Protein AF-A0A0F9GCI8-F1 (afdb_monomer_lite)

Foldseek 3Di:
DCVVVVVQVPWLEWEDEEEDEQEQDWDFTSQDPVRHGQWTWARDPDLDAIEIEHATEYEYNYEYEYQHHYAYAYDDVPDPVGQGQAYEYEYQAAYEYAAAYHYDDDPPQRHAYEYEYECPPPDPDASYEYRYPDAAHEYAYHYDYAAEYEYQHAYEYEDYHYYPYYHYNDDYHYHYTDPSCLVVPHPPDPDNPDDDDDPDDDDDDDDDD

Radius of gyration: 16.78 Å; chains: 1; bounding box: 61×37×35 Å

pLDDT: mean 81.2, std 17.22, range [34.31, 97.44]

Sequence (209 aa):
STQFLDAAQGNDNAVYTGNLTLDATDVMFGLRDDGSYTFKYEANANNEAATLTTEGVVYFDGNLTTNKEINYQHGSYGDPVTNYTKSTIFVSGKITIKDEILAIGTYPSESVMAFVNEDTGTSTDDDIHIDVTSQNSVIQSFIYTSGWVTIDKQVKIHGSVMTKMLNLNEVPDLEAPDDSVKDNYPYLFPGKDLAFITTSNWREVPVTP

Secondary structure (DSSP, 8-state):
--HHHHHHTTTT-EEEES-EEESSS-EEEEE-TTS-EEEEEE--STTPPEEEEE-EEEEEES-EEE-S-EEEE-S-TT-TT----EEEEEESS-EEE-S-EEESSSTTTT-EEEEEE---S--SS-SEEE--SSTTEEEEEEEEESSEEEE-S-EEEEEEEE-SEEEESS--EEEPPPGGGGTSPPTT-TTSSS---------------

Organism: NCBI:txid412755

Structure (mmCIF, N/CA/C/O backbone):
data_AF-A0A0F9GCI8-F1
#
_entry.id   AF-A0A0F9GCI8-F1
#
loop_
_atom_site.group_PDB
_atom_site.id
_atom_site.type_symbol
_atom_site.label_atom_id
_atom_site.label_alt_id
_atom_site.label_comp_id
_atom_site.label_asym_id
_atom_site.label_entity_id
_atom_site.label_seq_id
_atom_site.pdbx_PDB_ins_code
_atom_site.Cartn_x
_atom_site.Cartn_y
_atom_site.Cartn_z
_atom_site.occupancy
_atom_site.B_iso_or_equiv
_atom_site.auth_seq_id
_atom_site.auth_comp_id
_atom_site.auth_asym_id
_atom_site.auth_atom_id
_atom_site.pdbx_PDB_model_num
ATOM 1 N N . SER A 1 1 ? -4.051 -20.766 3.150 1.00 48.12 1 SER A N 1
ATOM 2 C CA . SER A 1 1 ? -3.769 -20.259 1.799 1.00 48.12 1 SER A CA 1
ATOM 3 C C . SER A 1 1 ? -2.275 -19.983 1.741 1.00 48.12 1 SER A C 1
ATOM 5 O O . SER A 1 1 ? -1.807 -19.325 2.653 1.00 48.12 1 SER A O 1
ATOM 7 N N . THR A 1 2 ? -1.507 -20.577 0.818 1.00 46.59 2 THR A N 1
ATOM 8 C CA . THR A 1 2 ? -0.035 -20.375 0.689 1.00 46.59 2 THR A CA 1
ATOM 9 C C . THR A 1 2 ? 0.368 -19.886 -0.702 1.00 46.59 2 THR A C 1
ATOM 11 O O . THR A 1 2 ? 1.545 -19.709 -0.980 1.00 46.59 2 THR A O 1
ATOM 14 N N . GLN A 1 3 ? -0.600 -19.657 -1.593 1.00 52.62 3 GLN A N 1
ATOM 15 C CA . GLN A 1 3 ? -0.345 -19.452 -3.020 1.00 52.62 3 GLN A CA 1
ATOM 16 C C . GLN A 1 3 ? 0.517 -18.213 -3.305 1.00 52.62 3 GLN A C 1
ATOM 18 O O . GLN A 1 3 ? 1.322 -18.217 -4.234 1.00 52.62 3 GLN A O 1
ATOM 23 N N . PHE A 1 4 ? 0.390 -17.175 -2.485 1.00 54.75 4 PHE A N 1
ATOM 24 C CA . PHE A 1 4 ? 1.178 -15.954 -2.599 1.00 54.75 4 PHE A CA 1
ATOM 25 C C . PHE A 1 4 ? 2.504 -16.035 -1.836 1.00 54.75 4 PHE A C 1
ATOM 27 O O . PHE A 1 4 ? 3.487 -15.471 -2.302 1.00 54.75 4 PHE A O 1
ATOM 34 N N . LEU A 1 5 ? 2.572 -16.811 -0.744 1.00 53.25 5 LEU A N 1
ATOM 35 C CA . LEU A 1 5 ? 3.828 -17.163 -0.067 1.00 53.25 5 LEU A CA 1
ATOM 36 C C . LEU A 1 5 ? 4.739 -18.018 -0.972 1.00 53.25 5 LEU A C 1
ATOM 38 O O . LEU A 1 5 ? 5.960 -17.901 -0.915 1.00 53.25 5 LEU A O 1
ATOM 42 N N . ASP A 1 6 ? 4.151 -18.834 -1.847 1.00 48.66 6 ASP A N 1
ATOM 43 C CA . ASP A 1 6 ? 4.877 -19.639 -2.831 1.00 48.66 6 ASP A CA 1
ATOM 44 C C . ASP A 1 6 ? 5.274 -18.801 -4.070 1.00 48.66 6 ASP A C 1
ATOM 46 O O . ASP A 1 6 ? 6.393 -18.926 -4.567 1.00 48.66 6 ASP A O 1
ATOM 50 N N . ALA A 1 7 ? 4.416 -17.877 -4.536 1.00 50.50 7 ALA A N 1
ATOM 51 C CA . ALA A 1 7 ? 4.756 -16.904 -5.593 1.00 50.50 7 ALA A CA 1
ATOM 52 C C . ALA A 1 7 ? 5.801 -15.860 -5.141 1.00 50.50 7 ALA A C 1
ATOM 54 O O . ALA A 1 7 ? 6.535 -15.296 -5.957 1.00 50.50 7 ALA A O 1
ATOM 55 N N . ALA A 1 8 ? 5.882 -15.639 -3.831 1.00 47.62 8 ALA A N 1
ATOM 56 C CA . ALA A 1 8 ? 6.859 -14.806 -3.159 1.00 47.62 8 ALA A CA 1
ATOM 57 C C . ALA A 1 8 ? 8.287 -15.376 -3.218 1.00 47.62 8 ALA A C 1
ATOM 59 O O . ALA A 1 8 ? 9.259 -14.644 -3.352 1.00 47.62 8 ALA A O 1
ATOM 60 N N . GLN A 1 9 ? 8.478 -16.691 -3.187 1.00 49.97 9 GLN A N 1
ATOM 61 C CA . GLN A 1 9 ? 9.834 -17.257 -3.124 1.00 49.97 9 GLN A CA 1
ATOM 62 C C . GLN A 1 9 ? 10.684 -17.035 -4.395 1.00 49.97 9 GLN A C 1
ATOM 64 O O . GLN A 1 9 ? 11.880 -17.313 -4.376 1.00 49.97 9 GLN A O 1
ATOM 69 N N . GLY A 1 10 ? 10.098 -16.517 -5.483 1.00 52.19 10 GLY A N 1
ATOM 70 C CA . GLY A 1 10 ? 10.786 -16.240 -6.749 1.00 52.19 10 GLY A CA 1
ATOM 71 C C . GLY A 1 10 ? 11.098 -14.768 -7.070 1.00 52.19 10 GLY A C 1
ATOM 72 O O . GLY A 1 10 ? 11.710 -14.544 -8.110 1.00 52.19 10 GLY A O 1
ATOM 73 N N . ASN A 1 11 ? 10.688 -13.783 -6.251 1.00 56.72 11 ASN A N 1
ATOM 74 C CA . ASN A 1 11 ? 10.742 -12.342 -6.595 1.00 56.72 11 ASN A CA 1
ATOM 75 C C . ASN A 1 11 ? 11.465 -11.454 -5.549 1.00 56.72 11 ASN A C 1
ATOM 77 O O . ASN A 1 11 ? 11.053 -10.318 -5.323 1.00 56.72 11 ASN A O 1
ATOM 81 N N . ASP A 1 12 ? 12.545 -11.949 -4.932 1.00 62.00 12 ASP A N 1
ATOM 82 C CA . ASP A 1 12 ? 13.312 -11.243 -3.884 1.00 62.00 12 ASP A CA 1
ATOM 83 C C . ASP A 1 12 ? 12.451 -10.754 -2.707 1.00 62.00 12 ASP A C 1
ATOM 85 O O . ASP A 1 12 ? 12.411 -9.574 -2.356 1.00 62.00 12 ASP A O 1
ATOM 89 N N . ASN A 1 13 ? 11.720 -11.683 -2.103 1.00 72.81 13 ASN A N 1
ATOM 90 C CA . ASN A 1 13 ? 10.691 -11.340 -1.140 1.00 72.81 13 ASN A CA 1
ATOM 91 C C . ASN A 1 13 ? 11.183 -11.068 0.275 1.00 72.81 13 ASN A C 1
ATOM 93 O O . ASN A 1 13 ? 12.130 -11.677 0.774 1.00 72.81 13 ASN A O 1
ATOM 97 N N . ALA A 1 14 ? 10.405 -10.241 0.970 1.00 84.94 14 ALA A N 1
ATOM 98 C CA . ALA A 1 14 ? 10.513 -10.041 2.404 1.00 84.94 14 ALA A CA 1
ATOM 99 C C . ALA A 1 14 ? 9.227 -10.463 3.111 1.00 84.94 14 ALA A C 1
ATOM 101 O O . ALA A 1 14 ? 8.130 -10.101 2.688 1.00 84.94 14 ALA A O 1
ATOM 102 N N . VAL A 1 15 ? 9.372 -11.220 4.199 1.00 88.69 15 VAL A N 1
ATOM 103 C CA . VAL A 1 15 ? 8.258 -11.705 5.020 1.00 88.69 15 VAL A CA 1
ATOM 104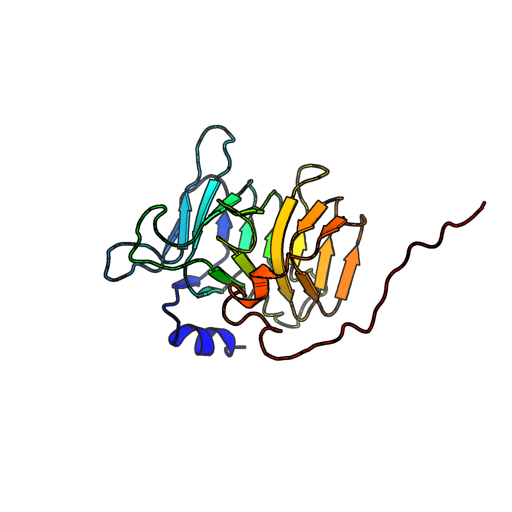 C C . VAL A 1 15 ? 8.329 -11.062 6.398 1.00 88.69 15 VAL A C 1
ATOM 106 O O . VAL A 1 15 ? 9.368 -11.122 7.058 1.00 88.69 15 VAL A O 1
ATOM 109 N N . TYR A 1 16 ? 7.217 -10.485 6.840 1.00 91.38 16 TYR A N 1
ATOM 110 C CA . TYR A 1 16 ? 7.013 -10.031 8.210 1.00 91.38 16 TYR A CA 1
ATOM 111 C C . TYR A 1 16 ? 5.948 -10.894 8.875 1.00 91.38 16 TYR A C 1
ATOM 113 O O . TYR A 1 16 ? 4.883 -11.114 8.304 1.00 91.38 16 TYR A O 1
ATOM 121 N N . THR A 1 17 ? 6.217 -11.373 10.087 1.00 91.12 17 THR A N 1
ATOM 122 C CA . THR A 1 17 ? 5.262 -12.182 10.853 1.00 91.12 17 THR A CA 1
ATOM 123 C C . THR A 1 17 ? 4.712 -11.379 12.019 1.00 91.12 17 THR A C 1
ATOM 125 O O . THR A 1 17 ? 5.473 -10.874 12.846 1.00 91.12 17 THR A O 1
ATOM 128 N N . GLY A 1 18 ? 3.387 -11.321 12.116 1.00 90.62 18 GLY A N 1
ATOM 129 C CA . GLY A 1 18 ? 2.664 -10.579 13.138 1.00 90.62 18 GLY A CA 1
ATOM 130 C C . GLY A 1 18 ? 1.983 -9.327 12.596 1.00 90.62 18 GLY A C 1
ATOM 131 O O . GLY A 1 18 ? 2.115 -8.958 11.431 1.00 90.62 18 GLY A O 1
ATOM 132 N N . ASN A 1 19 ? 1.233 -8.670 13.478 1.00 94.56 19 ASN A N 1
ATOM 133 C CA . ASN A 1 19 ? 0.533 -7.435 13.148 1.00 94.56 19 ASN A CA 1
ATOM 134 C C . ASN A 1 19 ? 1.507 -6.259 13.163 1.00 94.56 19 ASN A C 1
ATOM 136 O O . ASN A 1 19 ? 2.233 -6.082 14.145 1.00 94.56 19 ASN A O 1
ATOM 140 N N . LEU A 1 20 ? 1.465 -5.432 12.122 1.00 96.06 20 LEU A N 1
ATOM 141 C CA . LEU A 1 20 ? 2.273 -4.229 12.016 1.00 96.06 20 LEU A CA 1
ATOM 142 C C . LEU A 1 20 ? 1.403 -2.977 11.933 1.00 96.06 20 LEU A C 1
ATOM 144 O O . LEU A 1 20 ? 0.505 -2.875 11.098 1.00 96.06 20 LEU A O 1
ATOM 148 N N . THR A 1 21 ? 1.741 -1.992 12.760 1.00 96.75 21 THR A N 1
ATOM 149 C CA . THR A 1 21 ? 1.223 -0.630 12.649 1.00 96.75 21 THR A CA 1
ATOM 150 C C . THR A 1 21 ? 2.372 0.297 12.275 1.00 96.75 21 THR A C 1
ATOM 152 O O . THR A 1 21 ? 3.315 0.456 13.050 1.00 96.75 21 THR A O 1
ATOM 155 N N . LEU A 1 22 ? 2.289 0.901 11.093 1.00 95.62 22 LEU A N 1
ATOM 156 C CA . LEU A 1 22 ? 3.201 1.941 10.629 1.00 95.62 22 LEU A CA 1
ATOM 157 C C . LEU A 1 22 ? 2.771 3.275 11.244 1.00 95.62 22 LEU A C 1
ATOM 159 O O . LEU A 1 22 ? 1.718 3.817 10.902 1.00 95.62 22 LEU A O 1
ATOM 163 N N . ASP A 1 23 ? 3.560 3.742 12.210 1.00 92.75 23 ASP A N 1
ATOM 164 C CA . ASP A 1 23 ? 3.270 4.927 13.021 1.00 92.75 23 ASP A CA 1
ATOM 165 C C . ASP A 1 23 ? 4.585 5.647 13.391 1.00 92.75 23 ASP A C 1
ATOM 167 O O . ASP A 1 23 ? 5.305 6.106 12.506 1.00 92.75 23 ASP A O 1
ATOM 171 N N . ALA A 1 24 ? 4.964 5.706 14.669 1.00 90.38 24 ALA A N 1
ATOM 172 C CA . ALA A 1 24 ? 6.114 6.478 15.145 1.00 90.38 24 ALA A CA 1
ATOM 173 C C . ALA A 1 24 ? 7.450 5.709 15.226 1.00 90.38 24 ALA A C 1
ATOM 175 O O . ALA A 1 24 ? 8.422 6.241 15.757 1.00 90.38 24 ALA A O 1
ATOM 176 N N . THR A 1 25 ? 7.512 4.446 14.796 1.00 92.94 25 THR A N 1
ATOM 177 C CA . THR A 1 25 ? 8.719 3.605 14.921 1.00 92.94 25 THR A CA 1
ATOM 178 C C . THR A 1 25 ? 9.194 3.130 13.558 1.00 92.94 25 THR A C 1
ATOM 180 O O . THR A 1 25 ? 8.382 2.647 12.773 1.00 92.94 25 THR A O 1
ATOM 183 N N . ASP A 1 26 ? 10.500 3.238 13.310 1.00 95.00 26 ASP A N 1
ATOM 184 C CA . ASP A 1 26 ? 11.143 2.707 12.108 1.00 95.00 26 ASP A CA 1
ATOM 185 C C . ASP A 1 26 ? 11.002 1.185 12.038 1.00 95.00 26 ASP A C 1
ATOM 187 O O . ASP A 1 26 ? 11.147 0.478 13.041 1.00 95.00 26 ASP A O 1
ATOM 191 N N . VAL A 1 27 ? 10.751 0.667 10.838 1.00 95.62 27 VAL A N 1
ATOM 192 C CA . VAL A 1 27 ? 10.580 -0.771 10.606 1.00 95.62 27 VAL A CA 1
ATOM 193 C C . VAL A 1 27 ? 11.335 -1.162 9.350 1.00 95.62 27 VAL A C 1
ATOM 195 O O . VAL A 1 27 ? 11.086 -0.633 8.272 1.00 95.62 27 VAL A O 1
ATOM 198 N N . MET A 1 28 ? 12.249 -2.117 9.481 1.00 94.81 28 MET A N 1
ATOM 199 C CA . MET A 1 28 ? 13.093 -2.580 8.383 1.00 94.81 28 MET A CA 1
ATOM 200 C C . MET A 1 28 ? 13.174 -4.099 8.396 1.00 94.81 28 MET A C 1
ATOM 202 O O . MET A 1 28 ? 13.470 -4.691 9.436 1.00 94.81 28 MET A O 1
ATOM 206 N N . PHE A 1 29 ? 12.929 -4.739 7.256 1.00 92.81 29 PHE A N 1
ATOM 207 C CA . PHE A 1 29 ? 13.112 -6.182 7.102 1.00 92.81 29 PHE A CA 1
ATOM 208 C C . PHE A 1 29 ? 13.347 -6.575 5.638 1.00 92.81 29 PHE A C 1
ATOM 210 O O . PHE A 1 29 ? 13.196 -5.770 4.719 1.00 92.81 29 PHE A O 1
ATOM 217 N N . GLY A 1 30 ? 13.780 -7.823 5.430 1.00 87.94 30 GLY A N 1
ATOM 218 C CA . GLY A 1 30 ? 14.210 -8.306 4.116 1.00 87.94 30 GLY A CA 1
ATOM 219 C C . GLY A 1 30 ? 15.543 -7.702 3.681 1.00 87.94 30 GLY A C 1
ATOM 220 O O . GLY A 1 30 ? 15.595 -7.051 2.639 1.00 87.94 30 GLY A O 1
ATOM 221 N N . LEU A 1 31 ? 16.583 -7.877 4.509 1.00 87.19 31 LEU A N 1
ATOM 222 C CA . LEU A 1 31 ? 17.954 -7.449 4.213 1.00 87.19 31 LEU A CA 1
ATOM 223 C C . LEU A 1 31 ? 18.466 -8.158 2.951 1.00 87.19 31 LEU A C 1
ATOM 225 O O . LEU A 1 31 ? 18.425 -9.387 2.876 1.00 87.19 31 LEU A O 1
ATOM 229 N N . ARG A 1 32 ? 18.948 -7.372 1.992 1.00 81.38 32 ARG A N 1
ATOM 230 C CA . ARG A 1 32 ? 19.484 -7.814 0.701 1.00 81.38 32 ARG A CA 1
ATOM 231 C C . ARG A 1 32 ? 21.015 -7.886 0.747 1.00 81.38 32 ARG A C 1
ATOM 233 O O . ARG A 1 32 ? 21.652 -7.311 1.630 1.00 81.38 32 ARG A O 1
ATOM 240 N N . ASP A 1 33 ? 21.613 -8.567 -0.230 1.00 81.19 33 ASP A N 1
ATOM 241 C CA . ASP A 1 33 ? 23.072 -8.757 -0.319 1.00 81.19 33 ASP A CA 1
ATOM 242 C C . ASP A 1 33 ? 23.853 -7.440 -0.498 1.00 81.19 33 ASP A C 1
ATOM 244 O O . ASP A 1 33 ? 25.018 -7.345 -0.111 1.00 81.19 33 ASP A O 1
ATOM 248 N N . ASP A 1 34 ? 23.211 -6.412 -1.056 1.00 79.75 34 ASP A N 1
ATOM 249 C CA . ASP A 1 34 ? 23.759 -5.058 -1.208 1.00 79.75 34 ASP A CA 1
ATOM 250 C C . ASP A 1 34 ? 23.651 -4.201 0.073 1.00 79.75 34 ASP A C 1
ATOM 252 O O . ASP A 1 34 ? 24.096 -3.052 0.095 1.00 79.75 34 ASP A O 1
ATOM 256 N N . GLY A 1 35 ? 23.098 -4.759 1.157 1.00 82.12 35 GLY A N 1
ATOM 257 C CA . GLY A 1 35 ? 22.905 -4.083 2.439 1.00 82.12 35 GLY A CA 1
ATOM 258 C C . GLY A 1 35 ? 21.646 -3.215 2.524 1.00 82.12 35 GLY A C 1
ATOM 259 O O . GLY A 1 35 ? 21.417 -2.597 3.567 1.00 82.12 35 GLY A O 1
ATOM 260 N N . SER A 1 36 ? 20.830 -3.162 1.469 1.00 84.56 36 SER A N 1
ATOM 261 C CA . SER A 1 36 ? 19.527 -2.494 1.477 1.00 84.56 36 SER A CA 1
ATOM 262 C C . SER A 1 36 ? 18.423 -3.396 2.050 1.00 84.56 36 SER A C 1
ATOM 264 O O . SER A 1 36 ? 18.634 -4.578 2.331 1.00 84.56 36 SER A O 1
ATOM 266 N N . TYR A 1 37 ? 17.233 -2.831 2.265 1.00 88.56 37 TYR A N 1
ATOM 267 C CA . TYR A 1 37 ? 16.069 -3.555 2.776 1.00 88.56 37 TYR A CA 1
ATOM 268 C C . TYR A 1 37 ? 14.932 -3.511 1.764 1.00 88.56 37 TYR A C 1
ATOM 270 O O . TYR A 1 37 ? 14.578 -2.447 1.266 1.00 88.56 37 TYR A O 1
ATOM 278 N N . THR A 1 38 ? 14.306 -4.663 1.550 1.00 88.88 38 THR A N 1
ATOM 279 C CA . THR A 1 38 ? 13.130 -4.813 0.680 1.00 88.88 38 THR A CA 1
ATOM 280 C C . THR A 1 38 ? 11.916 -4.059 1.225 1.00 88.88 38 THR A C 1
ATOM 282 O O . THR A 1 38 ? 11.090 -3.579 0.457 1.00 88.88 38 THR A O 1
ATOM 285 N N . PHE A 1 39 ? 11.803 -3.946 2.552 1.00 93.56 39 PHE A N 1
ATOM 286 C CA . PHE A 1 39 ? 10.836 -3.081 3.215 1.00 93.56 39 PHE A CA 1
ATOM 287 C C . PHE A 1 39 ? 11.561 -2.211 4.234 1.00 93.56 39 PHE A C 1
ATOM 289 O O . PHE A 1 39 ? 12.171 -2.719 5.180 1.00 93.56 39 PHE A O 1
ATOM 296 N N . LYS A 1 40 ? 11.466 -0.898 4.054 1.00 94.88 40 LYS A N 1
ATOM 297 C CA . LYS A 1 40 ? 12.063 0.106 4.926 1.00 94.88 40 LYS A CA 1
ATOM 298 C C . LYS A 1 40 ? 11.069 1.241 5.144 1.00 94.88 40 LYS A C 1
ATOM 300 O O . LYS A 1 40 ? 10.845 2.059 4.258 1.00 94.88 40 LYS A O 1
ATOM 305 N N . TYR A 1 41 ? 10.496 1.282 6.335 1.00 96.44 41 TYR A N 1
ATOM 306 C CA . TYR A 1 41 ? 9.663 2.365 6.832 1.00 96.44 41 TYR A CA 1
ATOM 307 C C . TYR A 1 41 ? 10.479 3.241 7.783 1.00 96.44 41 TYR A C 1
ATOM 309 O O . TYR A 1 41 ? 11.011 2.744 8.778 1.00 96.44 41 TYR A O 1
ATOM 317 N N . GLU A 1 42 ? 10.564 4.530 7.473 1.00 95.25 42 GLU A N 1
ATOM 318 C CA . GLU A 1 42 ? 11.231 5.552 8.279 1.00 95.25 42 GLU A CA 1
ATOM 319 C C . GLU A 1 42 ? 10.175 6.501 8.846 1.00 95.25 42 GLU A C 1
ATOM 321 O O . GLU A 1 42 ? 9.553 7.293 8.126 1.00 95.25 42 GLU A O 1
ATOM 326 N N . ALA A 1 43 ? 9.963 6.410 10.155 1.00 92.19 43 ALA A N 1
ATOM 327 C CA . ALA A 1 43 ? 9.060 7.263 10.897 1.00 92.19 43 ALA A CA 1
ATOM 328 C C . ALA A 1 43 ? 9.695 8.654 11.044 1.00 92.19 43 ALA A C 1
ATOM 330 O O . ALA A 1 43 ? 10.375 8.954 12.024 1.00 92.19 43 ALA A O 1
ATOM 331 N N . ASN A 1 44 ? 9.469 9.530 10.061 1.00 87.38 44 ASN A N 1
ATOM 332 C CA . ASN A 1 44 ? 9.946 10.913 10.133 1.00 87.38 44 ASN A CA 1
ATOM 333 C C . ASN A 1 44 ? 9.390 11.627 11.379 1.00 87.38 44 ASN A C 1
ATOM 335 O O . ASN A 1 44 ? 8.262 11.380 11.823 1.00 87.38 44 ASN A O 1
ATOM 339 N N . ALA A 1 45 ? 10.189 12.514 11.971 1.00 78.19 45 ALA A N 1
ATOM 340 C CA . ALA A 1 45 ? 9.797 13.259 13.164 1.00 78.19 45 ALA A CA 1
ATOM 341 C C . ALA A 1 45 ? 8.793 14.387 12.836 1.00 78.19 45 ALA A C 1
ATOM 343 O O . ALA A 1 45 ? 8.585 14.751 11.686 1.00 78.19 45 ALA A O 1
ATOM 344 N N . ASN A 1 46 ? 8.195 14.985 13.872 1.00 66.69 46 ASN A N 1
ATOM 345 C CA . ASN A 1 46 ? 7.499 16.281 13.795 1.00 66.69 46 ASN A CA 1
ATOM 346 C C . ASN A 1 46 ? 6.317 16.381 12.808 1.00 66.69 46 ASN A C 1
ATOM 348 O O . ASN A 1 46 ? 6.168 17.399 12.140 1.00 66.69 46 ASN A O 1
ATOM 352 N N . ASN A 1 47 ? 5.443 15.371 12.761 1.00 68.88 47 ASN A N 1
ATOM 353 C CA . ASN A 1 47 ? 4.270 15.330 11.868 1.00 68.88 47 ASN A CA 1
ATOM 354 C C . ASN A 1 47 ? 4.598 15.380 10.365 1.00 68.88 47 ASN A C 1
ATOM 356 O O . ASN A 1 47 ? 3.691 15.560 9.563 1.00 68.88 47 ASN A O 1
ATOM 360 N N . GLU A 1 48 ? 5.858 15.206 9.968 1.00 87.56 48 GLU A N 1
ATOM 361 C CA . GLU A 1 48 ? 6.200 15.023 8.559 1.00 87.56 48 GLU A CA 1
ATOM 362 C C . GLU A 1 48 ? 5.771 13.629 8.100 1.00 87.56 48 GLU A C 1
ATOM 364 O O . GLU A 1 48 ? 5.871 12.668 8.873 1.00 87.56 48 GLU A O 1
ATOM 369 N N . ALA A 1 49 ? 5.324 13.527 6.848 1.00 91.62 49 ALA A N 1
ATOM 370 C CA . ALA A 1 49 ? 5.041 12.270 6.169 1.00 91.62 49 ALA A CA 1
ATOM 371 C C . ALA A 1 49 ? 6.174 11.265 6.379 1.00 91.62 49 ALA A C 1
ATOM 373 O O . ALA A 1 49 ? 7.342 11.629 6.253 1.00 91.62 49 ALA A O 1
ATOM 374 N N . ALA A 1 50 ? 5.858 10.014 6.696 1.00 95.69 50 ALA A N 1
ATOM 375 C CA . ALA A 1 50 ? 6.856 8.955 6.775 1.00 95.69 50 ALA A CA 1
ATOM 376 C C . ALA A 1 50 ? 7.343 8.558 5.376 1.00 95.69 50 ALA A C 1
ATOM 378 O O . ALA A 1 50 ? 6.606 8.682 4.397 1.00 95.69 50 ALA A O 1
ATOM 379 N N . THR A 1 51 ? 8.565 8.039 5.284 1.00 95.31 51 THR A N 1
ATOM 380 C CA . THR A 1 51 ? 9.086 7.497 4.023 1.00 95.31 51 THR A CA 1
ATOM 381 C C . THR A 1 51 ? 8.957 5.980 4.032 1.00 95.31 51 THR A C 1
ATOM 383 O O . THR A 1 51 ? 9.410 5.323 4.970 1.00 95.31 51 THR A O 1
ATOM 386 N N . LEU A 1 52 ? 8.376 5.405 2.978 1.00 95.81 52 LEU A N 1
ATOM 387 C CA . LEU A 1 52 ? 8.318 3.959 2.772 1.00 95.81 52 LEU A CA 1
ATOM 388 C C . LEU A 1 52 ? 9.090 3.571 1.511 1.00 95.81 52 LEU A C 1
ATOM 390 O O . LEU A 1 52 ? 8.642 3.807 0.397 1.00 95.81 52 LEU A O 1
ATOM 394 N N . THR A 1 53 ? 10.234 2.920 1.672 1.00 93.56 53 THR A N 1
ATOM 395 C CA . THR A 1 53 ? 10.931 2.281 0.553 1.00 93.56 53 THR A CA 1
ATOM 396 C C . THR A 1 53 ? 10.530 0.812 0.496 1.00 93.56 53 THR A C 1
ATOM 398 O O . THR A 1 53 ? 10.702 0.082 1.475 1.00 93.56 53 THR A O 1
ATOM 401 N N . THR A 1 54 ? 9.965 0.384 -0.633 1.00 91.19 54 THR A N 1
ATOM 402 C CA . THR A 1 54 ? 9.567 -1.013 -0.864 1.00 91.19 54 THR A CA 1
ATOM 403 C C . THR A 1 54 ? 10.044 -1.503 -2.220 1.00 91.19 54 THR A C 1
ATOM 405 O O . THR A 1 54 ? 9.979 -0.771 -3.204 1.00 91.19 54 THR A O 1
ATOM 408 N N . GLU A 1 55 ? 10.466 -2.757 -2.304 1.00 86.06 55 GLU A N 1
ATOM 409 C CA . GLU A 1 55 ? 10.940 -3.369 -3.547 1.00 86.06 55 GLU A CA 1
ATOM 410 C C . GLU A 1 55 ? 10.300 -4.739 -3.757 1.00 86.06 55 GLU A C 1
ATOM 412 O O . GLU A 1 55 ? 9.989 -5.441 -2.798 1.00 86.06 55 GLU A O 1
ATOM 417 N N . GLY A 1 56 ? 10.095 -5.118 -5.021 1.00 85.06 56 GLY A N 1
ATOM 418 C CA . GLY A 1 56 ? 9.593 -6.446 -5.368 1.00 85.06 56 GLY A CA 1
ATOM 419 C C . GLY A 1 56 ? 8.261 -6.756 -4.687 1.00 85.06 56 GLY A C 1
ATOM 420 O O . GLY A 1 56 ? 7.268 -6.046 -4.881 1.00 85.06 56 GLY A O 1
ATOM 421 N N . VAL A 1 57 ? 8.236 -7.836 -3.909 1.00 86.88 57 VAL A N 1
ATOM 422 C CA . VAL A 1 57 ? 7.035 -8.299 -3.219 1.00 86.88 57 VAL A CA 1
ATOM 423 C C . VAL A 1 57 ? 7.294 -8.434 -1.716 1.00 86.88 57 VAL A C 1
ATOM 425 O O . VAL A 1 57 ? 8.201 -9.137 -1.268 1.00 86.88 57 VAL A O 1
ATOM 428 N N . VAL A 1 58 ? 6.449 -7.783 -0.920 1.00 90.69 58 VAL A N 1
ATOM 429 C CA . VAL A 1 58 ? 6.474 -7.826 0.545 1.00 90.69 58 VAL A CA 1
ATOM 430 C C . VAL A 1 58 ? 5.254 -8.596 1.027 1.00 90.69 58 VAL A C 1
ATOM 432 O O . VAL A 1 58 ? 4.150 -8.341 0.559 1.00 90.69 58 VAL A O 1
ATOM 435 N N . TYR A 1 59 ? 5.436 -9.526 1.958 1.00 89.94 59 TYR A N 1
ATOM 436 C CA . TYR A 1 59 ? 4.356 -10.336 2.514 1.00 89.94 59 TYR A CA 1
ATOM 437 C C . TYR A 1 59 ? 4.251 -10.147 4.030 1.00 89.94 59 TYR A C 1
ATOM 439 O O . TYR A 1 59 ? 5.222 -10.343 4.763 1.00 89.94 59 TYR A O 1
ATOM 447 N N . PHE A 1 60 ? 3.057 -9.804 4.501 1.00 91.25 60 PHE A N 1
ATOM 448 C CA . PHE A 1 60 ? 2.701 -9.714 5.911 1.00 91.25 60 PHE A CA 1
ATOM 449 C C . PHE A 1 60 ? 1.843 -10.912 6.310 1.00 91.25 60 PHE A C 1
ATOM 451 O O . PHE A 1 60 ? 0.698 -11.038 5.875 1.00 91.25 60 PHE A O 1
ATOM 458 N N . ASP A 1 61 ? 2.381 -11.764 7.184 1.00 89.12 61 ASP A N 1
ATOM 459 C CA . ASP A 1 61 ? 1.610 -12.791 7.881 1.00 89.12 61 ASP A CA 1
ATOM 460 C C . ASP A 1 61 ? 0.959 -12.207 9.142 1.00 89.12 61 ASP A C 1
ATOM 462 O O . ASP A 1 61 ? 1.445 -12.375 10.266 1.00 89.12 61 ASP A O 1
ATOM 466 N N . GLY A 1 62 ? -0.097 -11.428 8.938 1.00 90.50 62 GLY A N 1
ATOM 467 C CA . GLY A 1 62 ? -0.779 -10.665 9.976 1.00 90.50 62 GLY A CA 1
ATOM 468 C C . GLY A 1 62 ? -1.526 -9.474 9.390 1.00 90.50 62 GLY A C 1
ATOM 469 O O . GLY A 1 62 ? -1.734 -9.393 8.182 1.00 90.50 62 GLY A O 1
ATOM 470 N N . ASN A 1 63 ? -1.935 -8.547 10.252 1.00 94.31 63 ASN A N 1
ATOM 471 C CA . ASN A 1 63 ? -2.599 -7.309 9.845 1.00 94.31 63 ASN A CA 1
ATOM 472 C C . ASN A 1 63 ? -1.583 -6.197 9.555 1.00 94.31 63 ASN A C 1
ATOM 474 O O . ASN A 1 63 ? -0.555 -6.103 10.229 1.00 94.31 63 ASN A O 1
ATOM 478 N N . LEU A 1 64 ? -1.930 -5.293 8.640 1.00 96.44 64 LEU A N 1
ATOM 479 C CA . LEU A 1 64 ? -1.181 -4.068 8.360 1.00 96.44 64 LEU A CA 1
ATOM 480 C C . LEU A 1 64 ? -2.064 -2.849 8.626 1.00 96.44 64 LEU A C 1
ATOM 482 O O . LEU A 1 64 ? -3.176 -2.757 8.116 1.00 96.44 64 LEU A O 1
ATOM 486 N N . THR A 1 65 ? -1.578 -1.895 9.411 1.00 97.00 65 THR A N 1
ATOM 487 C CA . THR A 1 65 ? -2.238 -0.600 9.620 1.00 97.00 65 THR A CA 1
ATOM 488 C C . THR A 1 65 ? -1.287 0.539 9.278 1.00 97.00 65 THR A C 1
ATOM 490 O O . THR A 1 65 ? -0.173 0.569 9.795 1.00 97.00 65 THR A O 1
ATOM 493 N N . THR A 1 66 ? -1.724 1.496 8.461 1.00 95.50 66 THR A N 1
ATOM 494 C CA . THR A 1 66 ? -1.025 2.769 8.239 1.00 95.50 66 THR A CA 1
ATOM 495 C C . THR A 1 66 ? -1.744 3.862 9.029 1.00 95.50 66 THR A C 1
ATOM 497 O O . THR A 1 66 ? -2.905 4.166 8.769 1.00 95.50 66 THR A O 1
ATOM 500 N N . ASN A 1 67 ? -1.094 4.408 10.060 1.00 92.50 67 ASN A N 1
ATOM 501 C CA . ASN A 1 67 ? -1.681 5.434 10.940 1.00 92.50 67 ASN A CA 1
ATOM 502 C C . ASN A 1 67 ? -1.246 6.863 10.582 1.00 92.50 67 ASN A C 1
ATOM 504 O O . ASN A 1 67 ? -1.666 7.808 11.245 1.00 92.50 67 ASN A O 1
ATOM 508 N N . LYS A 1 68 ? -0.363 7.002 9.597 1.00 91.44 68 LYS A N 1
ATOM 509 C CA . LYS A 1 68 ? 0.341 8.235 9.271 1.00 91.44 68 LYS A CA 1
ATOM 510 C C . LYS A 1 68 ? 0.461 8.368 7.760 1.00 91.44 68 LYS A C 1
ATOM 512 O O . LYS A 1 68 ? 0.531 7.341 7.084 1.00 91.44 68 LYS A O 1
ATOM 517 N N . GLU A 1 69 ? 0.510 9.602 7.262 1.00 94.81 69 GLU A N 1
ATOM 518 C CA . GLU A 1 69 ? 0.858 9.892 5.868 1.00 94.81 69 GLU A CA 1
ATOM 519 C C . GLU A 1 69 ? 2.167 9.184 5.487 1.00 94.81 69 GLU A C 1
ATOM 521 O O . GLU A 1 69 ? 3.169 9.265 6.211 1.00 94.81 69 GLU A O 1
ATOM 526 N N . ILE A 1 70 ? 2.154 8.487 4.350 1.00 96.38 70 ILE A N 1
ATOM 527 C CA . ILE A 1 70 ? 3.300 7.760 3.803 1.00 96.38 70 ILE A CA 1
ATOM 528 C C . ILE A 1 70 ? 3.599 8.260 2.394 1.00 96.38 70 ILE A C 1
ATOM 530 O O . ILE A 1 70 ? 2.787 8.106 1.485 1.00 96.38 70 ILE A O 1
ATOM 534 N N . ASN A 1 71 ? 4.826 8.732 2.201 1.00 96.50 71 ASN A N 1
ATOM 535 C CA . ASN A 1 71 ? 5.435 8.937 0.897 1.00 96.50 71 ASN A CA 1
ATOM 536 C C . ASN A 1 71 ? 6.262 7.699 0.539 1.00 96.50 71 ASN A C 1
ATOM 538 O O . ASN A 1 71 ? 7.257 7.396 1.204 1.00 96.50 71 ASN A O 1
ATOM 542 N N . TYR A 1 72 ? 5.850 6.954 -0.485 1.00 95.50 72 TYR A N 1
ATOM 543 C CA . TYR A 1 72 ? 6.504 5.713 -0.878 1.00 95.50 72 TYR A CA 1
ATOM 544 C C . TYR A 1 72 ? 7.375 5.851 -2.125 1.00 95.50 72 TYR A C 1
ATOM 546 O O . TYR A 1 72 ? 7.079 6.591 -3.061 1.00 95.50 72 TYR A O 1
ATOM 554 N N . GLN A 1 73 ? 8.444 5.069 -2.151 1.00 93.25 73 GLN A N 1
ATOM 555 C CA . GLN A 1 73 ? 9.367 4.948 -3.271 1.00 93.25 73 GLN A CA 1
ATOM 556 C C . GLN A 1 73 ? 9.867 3.509 -3.400 1.00 93.25 73 GLN A C 1
ATOM 558 O O . GLN A 1 73 ? 9.610 2.649 -2.549 1.00 93.25 73 GLN A O 1
ATOM 563 N N . HIS A 1 74 ? 10.623 3.268 -4.461 1.00 88.50 74 HIS A N 1
ATOM 564 C CA . HIS A 1 74 ? 11.222 1.982 -4.775 1.00 88.50 74 HIS A CA 1
ATOM 565 C C . HIS A 1 74 ? 12.699 2.200 -5.108 1.00 88.50 74 HIS A C 1
A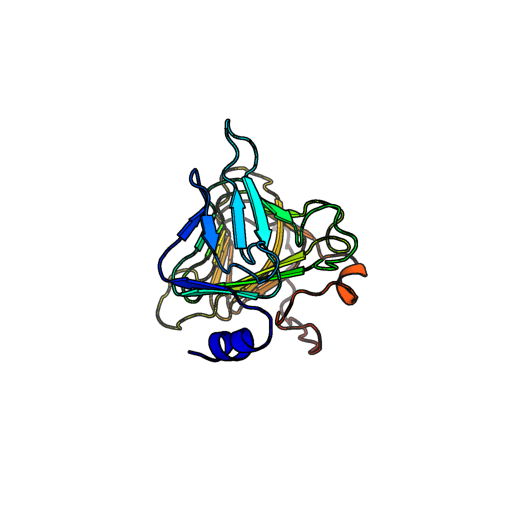TOM 567 O O . HIS A 1 74 ? 13.042 3.209 -5.727 1.00 88.50 74 HIS A O 1
ATOM 573 N N . GLY A 1 75 ? 13.577 1.289 -4.684 1.00 76.19 75 GLY A N 1
ATOM 574 C CA . GLY A 1 75 ? 15.014 1.507 -4.831 1.00 76.19 75 GLY A CA 1
ATOM 575 C C . GLY A 1 75 ? 15.572 2.547 -3.856 1.00 76.19 75 GLY A C 1
ATOM 576 O O . GLY A 1 75 ? 14.858 3.196 -3.084 1.00 76.19 75 GLY A O 1
ATOM 577 N N . SER A 1 76 ? 16.885 2.761 -3.933 1.00 60.91 76 SER A N 1
ATOM 578 C CA . SER A 1 76 ? 17.488 3.979 -3.391 1.00 60.91 76 SER A CA 1
ATOM 579 C C . SER A 1 76 ? 17.298 5.113 -4.395 1.00 60.91 76 SER A C 1
ATOM 581 O O . SER A 1 76 ? 17.823 5.051 -5.506 1.00 60.91 76 SER A O 1
ATOM 583 N N . TYR A 1 77 ? 16.573 6.167 -4.007 1.00 44.34 77 TYR A N 1
ATOM 584 C CA . TYR A 1 77 ? 16.404 7.369 -4.827 1.00 44.34 77 TYR A CA 1
ATOM 585 C C . TYR A 1 77 ? 17.768 7.885 -5.327 1.00 44.34 77 TYR A C 1
ATOM 587 O O . TYR A 1 77 ? 18.612 8.305 -4.533 1.00 44.34 77 TYR A O 1
ATOM 595 N N . GLY A 1 78 ? 17.989 7.840 -6.646 1.00 42.59 78 GLY A N 1
ATOM 596 C CA . GLY A 1 78 ? 19.227 8.293 -7.288 1.00 42.59 78 GLY A CA 1
ATOM 597 C C . GLY A 1 78 ? 20.280 7.215 -7.577 1.00 42.59 78 GLY A C 1
ATOM 598 O O . GLY A 1 78 ? 21.357 7.577 -8.053 1.00 42.59 78 GLY A O 1
ATOM 599 N N . ASP A 1 79 ? 19.999 5.929 -7.343 1.00 50.06 79 ASP A N 1
ATOM 600 C CA . ASP A 1 79 ? 20.837 4.830 -7.838 1.00 50.06 79 ASP A CA 1
ATOM 601 C C . ASP A 1 79 ? 20.383 4.389 -9.249 1.00 50.06 79 ASP A C 1
ATOM 603 O O . ASP A 1 79 ? 19.355 3.728 -9.392 1.00 50.06 79 ASP A O 1
ATOM 607 N N . PRO A 1 80 ? 21.132 4.721 -10.320 1.00 47.72 80 PRO A N 1
ATOM 608 C CA . PRO A 1 80 ? 20.780 4.359 -11.695 1.00 47.72 80 PRO A CA 1
ATOM 609 C C . PRO A 1 80 ? 20.909 2.853 -11.990 1.00 47.72 80 PRO A C 1
ATOM 611 O O . PRO A 1 80 ? 20.668 2.437 -13.125 1.00 47.72 80 PRO A O 1
ATOM 614 N N . VAL A 1 81 ? 21.347 2.042 -11.020 1.00 51.75 81 VAL A N 1
ATOM 615 C CA . VAL A 1 81 ? 21.532 0.593 -11.169 1.00 51.75 81 VAL A CA 1
ATOM 616 C C . VAL A 1 81 ? 20.292 -0.189 -10.718 1.00 51.75 81 VAL A C 1
ATOM 618 O O . VAL A 1 81 ? 20.013 -1.251 -11.280 1.00 51.75 81 VAL A O 1
ATOM 621 N N . THR A 1 82 ? 19.505 0.330 -9.769 1.00 54.81 82 THR A N 1
ATOM 622 C CA . THR A 1 82 ? 18.304 -0.341 -9.246 1.00 54.81 82 THR A CA 1
ATOM 623 C C . THR A 1 82 ? 17.028 0.260 -9.853 1.00 54.81 82 THR A C 1
ATOM 625 O O . THR A 1 82 ? 16.427 1.189 -9.335 1.00 54.81 82 THR A O 1
ATOM 628 N N . ASN A 1 83 ? 16.582 -0.300 -10.987 1.00 61.66 83 ASN A N 1
ATOM 629 C CA . ASN A 1 83 ? 15.364 0.100 -11.724 1.00 61.66 83 ASN A CA 1
ATOM 630 C C . ASN A 1 83 ? 14.049 -0.341 -11.044 1.00 61.66 83 ASN A C 1
ATOM 632 O O . ASN A 1 83 ? 13.096 -0.744 -11.721 1.00 61.66 83 ASN A O 1
ATOM 636 N N . TYR A 1 84 ? 13.977 -0.340 -9.715 1.00 70.50 84 TYR A N 1
ATOM 637 C CA . TYR A 1 84 ? 12.714 -0.636 -9.054 1.00 70.50 84 TYR A CA 1
ATOM 638 C C . TYR A 1 84 ? 11.820 0.591 -9.153 1.00 70.50 84 TYR A C 1
ATOM 640 O O . TYR A 1 84 ? 12.126 1.640 -8.612 1.00 70.50 84 TYR A O 1
ATOM 648 N N . THR A 1 85 ? 10.714 0.442 -9.867 1.00 83.19 85 THR A N 1
ATOM 649 C CA . THR A 1 85 ? 9.677 1.472 -10.028 1.00 83.19 85 THR A CA 1
ATOM 650 C C . THR A 1 85 ? 8.330 0.985 -9.504 1.00 83.19 85 THR A C 1
ATOM 652 O O . THR A 1 85 ? 7.313 1.655 -9.673 1.00 83.19 85 THR A O 1
ATOM 655 N N . LYS A 1 86 ? 8.301 -0.216 -8.912 1.00 87.56 86 LYS A N 1
ATOM 656 C CA . LYS A 1 86 ? 7.075 -0.872 -8.475 1.00 87.56 86 LYS A CA 1
ATOM 657 C C . LYS A 1 86 ? 7.286 -1.873 -7.350 1.00 87.56 86 LYS A C 1
ATOM 659 O O . LYS A 1 86 ? 8.301 -2.573 -7.314 1.00 87.56 86 LYS A O 1
ATOM 664 N N . SER A 1 87 ? 6.270 -2.010 -6.507 1.00 90.50 87 SER A N 1
ATOM 665 C CA . SER A 1 87 ? 6.198 -3.047 -5.477 1.00 90.50 87 SER A CA 1
ATOM 666 C C . SER A 1 87 ? 4.768 -3.530 -5.236 1.00 90.50 87 SER A C 1
ATOM 668 O O . SER A 1 87 ? 3.784 -2.953 -5.713 1.00 90.50 87 SER A O 1
ATOM 670 N N . THR A 1 88 ? 4.629 -4.634 -4.508 1.00 91.50 88 THR A N 1
ATOM 671 C CA . THR A 1 88 ? 3.327 -5.118 -4.039 1.00 91.50 88 THR A CA 1
ATOM 672 C C . THR A 1 88 ? 3.433 -5.652 -2.623 1.00 91.50 88 THR A C 1
ATOM 674 O O . THR A 1 88 ? 4.325 -6.436 -2.308 1.00 91.50 88 THR A O 1
ATOM 677 N N . ILE A 1 89 ? 2.508 -5.210 -1.778 1.00 94.19 89 ILE A N 1
ATOM 678 C CA . ILE A 1 89 ? 2.384 -5.602 -0.384 1.00 94.19 89 ILE A CA 1
ATOM 679 C C . ILE A 1 89 ? 1.194 -6.552 -0.269 1.00 94.19 89 ILE A C 1
ATOM 681 O O . ILE A 1 89 ? 0.043 -6.133 -0.384 1.00 94.19 89 ILE A O 1
ATOM 685 N N . PHE A 1 90 ? 1.489 -7.826 -0.035 1.00 91.81 90 PHE A N 1
ATOM 686 C CA . PHE A 1 90 ? 0.519 -8.856 0.308 1.00 91.81 90 PHE A CA 1
ATOM 687 C C . PHE A 1 90 ? 0.319 -8.898 1.817 1.00 91.81 90 PHE A C 1
ATOM 689 O O . PHE A 1 90 ? 1.284 -8.837 2.579 1.00 91.81 90 PHE A O 1
ATOM 696 N N . VAL A 1 91 ? -0.929 -9.017 2.252 1.00 92.62 91 VAL A N 1
ATOM 697 C CA . VAL A 1 91 ? -1.296 -9.081 3.666 1.00 92.62 91 VAL A CA 1
ATOM 698 C C . VAL A 1 91 ? -2.298 -10.217 3.851 1.00 92.62 91 VAL A C 1
ATOM 700 O O . VAL A 1 91 ? -3.365 -10.221 3.234 1.00 92.62 91 VAL A O 1
ATOM 703 N N . SER A 1 92 ? -1.948 -11.200 4.684 1.00 88.38 92 SER A N 1
ATOM 704 C CA . SER A 1 92 ? -2.832 -12.334 4.982 1.00 88.38 92 SER A CA 1
ATOM 705 C C . SER A 1 92 ? -4.010 -11.926 5.871 1.00 88.38 92 SER A C 1
ATOM 707 O O . SER A 1 92 ? -5.087 -12.510 5.784 1.00 88.38 92 SER A O 1
ATOM 709 N N . GLY A 1 93 ? -3.812 -10.916 6.721 1.00 89.44 93 GLY A N 1
ATOM 710 C CA . GLY A 1 93 ? -4.836 -10.313 7.564 1.00 89.44 93 GLY A CA 1
ATOM 711 C C . GLY A 1 93 ? -5.407 -9.011 6.998 1.00 89.44 93 GLY A C 1
ATOM 712 O O . GLY A 1 93 ? -5.231 -8.670 5.829 1.00 89.44 93 GLY A O 1
ATOM 713 N N . LYS A 1 94 ? -6.092 -8.252 7.854 1.00 92.94 94 LYS A N 1
ATOM 714 C CA . LYS A 1 94 ? -6.735 -6.981 7.497 1.00 92.94 94 LYS A CA 1
ATOM 715 C C . LYS A 1 94 ? -5.704 -5.904 7.149 1.00 92.94 94 LYS A C 1
ATOM 717 O O . LYS A 1 94 ? -4.722 -5.720 7.874 1.00 92.94 94 LYS A O 1
ATOM 722 N N . ILE A 1 95 ? -5.987 -5.128 6.106 1.00 96.50 95 ILE A N 1
ATOM 723 C CA . ILE A 1 95 ? -5.301 -3.871 5.787 1.00 96.50 95 ILE A CA 1
ATOM 724 C C . ILE A 1 95 ? -6.164 -2.710 6.282 1.00 96.50 95 ILE A C 1
ATOM 726 O O . ILE A 1 95 ? -7.351 -2.639 5.981 1.00 96.50 95 ILE A O 1
ATOM 730 N N . THR A 1 96 ? -5.587 -1.789 7.047 1.00 96.56 96 THR A N 1
ATOM 731 C CA . THR A 1 96 ? -6.256 -0.551 7.470 1.00 96.56 96 THR A CA 1
ATOM 732 C C . THR A 1 96 ? -5.434 0.651 7.032 1.00 96.56 96 THR A C 1
ATOM 734 O O . THR A 1 96 ? -4.281 0.779 7.436 1.00 96.56 96 THR A O 1
ATOM 737 N N . ILE A 1 97 ? -6.024 1.535 6.232 1.00 97.06 97 ILE A N 1
ATOM 738 C CA . ILE A 1 97 ? -5.396 2.768 5.752 1.00 97.06 97 ILE A CA 1
ATOM 739 C C . ILE A 1 97 ? -6.079 3.943 6.439 1.00 97.06 97 ILE A C 1
ATOM 741 O O . ILE A 1 97 ? -7.270 4.172 6.219 1.00 97.06 97 ILE A O 1
ATOM 745 N N . LYS A 1 98 ? -5.343 4.671 7.283 1.00 95.75 98 LYS A N 1
ATOM 746 C CA . LYS A 1 98 ? -5.886 5.813 8.036 1.00 95.75 98 LYS A CA 1
ATOM 747 C C . LYS A 1 98 ? -5.351 7.166 7.609 1.00 95.75 98 LYS A C 1
ATOM 749 O O . LYS A 1 98 ? -5.714 8.178 8.202 1.00 95.75 98 LYS A O 1
ATOM 754 N N . ASP A 1 99 ? -4.511 7.210 6.590 1.00 94.25 99 ASP A N 1
ATOM 755 C CA . ASP A 1 99 ? -3.952 8.465 6.113 1.00 94.25 99 ASP A CA 1
ATOM 756 C C . ASP A 1 99 ? -3.529 8.366 4.646 1.00 94.25 99 ASP A C 1
ATOM 758 O O . ASP A 1 99 ? -3.708 7.326 4.003 1.00 94.25 99 ASP A O 1
ATOM 762 N N . GLU A 1 100 ? -2.994 9.463 4.126 1.00 95.88 100 GLU A N 1
ATOM 763 C CA . GLU A 1 100 ? -2.514 9.574 2.755 1.00 95.88 100 GLU A CA 1
ATOM 764 C C . GLU A 1 100 ? -1.398 8.575 2.434 1.00 95.88 100 GLU A C 1
ATOM 766 O O . GLU A 1 100 ? -0.512 8.296 3.244 1.00 95.88 100 GLU A O 1
ATOM 771 N N . ILE A 1 101 ? -1.440 8.053 1.209 1.00 97.44 101 ILE A N 1
ATOM 772 C CA . ILE A 1 101 ? -0.404 7.190 0.645 1.00 97.44 101 ILE A CA 1
ATOM 773 C C . ILE A 1 101 ? -0.035 7.781 -0.710 1.00 97.44 101 ILE A C 1
ATOM 775 O O . ILE A 1 101 ? -0.820 7.698 -1.655 1.00 97.44 101 ILE A O 1
ATOM 779 N N . LEU A 1 102 ? 1.145 8.373 -0.816 1.00 97.12 102 LEU A N 1
ATOM 780 C CA . LEU A 1 102 ? 1.577 9.129 -1.988 1.00 97.12 102 LEU A CA 1
ATOM 781 C C . LEU A 1 102 ? 2.851 8.538 -2.575 1.00 97.12 102 LEU A C 1
ATOM 783 O O . LEU A 1 102 ? 3.766 8.157 -1.850 1.00 97.12 102 LEU A O 1
ATOM 787 N N . ALA A 1 103 ? 2.928 8.476 -3.897 1.00 95.25 103 ALA A N 1
ATOM 788 C CA . ALA A 1 103 ? 4.154 8.134 -4.592 1.00 95.25 103 ALA A CA 1
ATOM 789 C C . ALA A 1 103 ? 5.137 9.309 -4.530 1.00 95.25 103 ALA A C 1
ATOM 791 O O . ALA A 1 103 ? 4.780 10.456 -4.801 1.00 95.25 103 ALA A O 1
ATOM 792 N N . ILE A 1 104 ? 6.403 9.021 -4.250 1.00 92.81 104 ILE A N 1
ATOM 793 C CA . ILE A 1 104 ? 7.501 9.942 -4.530 1.00 92.81 104 ILE A CA 1
ATOM 794 C C . ILE A 1 104 ? 7.800 9.850 -6.029 1.00 92.81 104 ILE A C 1
ATOM 796 O O . ILE A 1 104 ? 8.145 8.782 -6.536 1.00 92.81 104 ILE A O 1
ATOM 800 N N . GLY A 1 105 ? 7.673 10.981 -6.722 1.00 88.94 105 GLY A N 1
ATOM 801 C CA . GLY A 1 105 ? 7.813 11.070 -8.176 1.00 88.94 105 GLY A CA 1
ATOM 802 C C . GLY A 1 105 ? 6.469 11.082 -8.908 1.00 88.94 105 GLY A C 1
ATOM 803 O O . GLY A 1 105 ? 5.410 11.301 -8.320 1.00 88.94 105 GLY A O 1
ATOM 804 N N . THR A 1 106 ? 6.513 10.890 -10.222 1.00 89.75 106 THR A N 1
ATOM 805 C CA . THR A 1 106 ? 5.328 10.891 -11.087 1.00 89.75 106 THR A CA 1
ATOM 806 C C . THR A 1 106 ? 4.608 9.546 -11.003 1.00 89.75 106 THR A C 1
ATOM 808 O O . THR A 1 106 ? 5.124 8.525 -11.461 1.00 89.75 106 THR A O 1
ATOM 811 N N . TYR A 1 107 ? 3.396 9.534 -10.448 1.00 91.75 107 TYR A N 1
ATOM 812 C CA . TYR A 1 107 ? 2.528 8.356 -10.453 1.00 91.75 107 TYR A CA 1
ATOM 813 C C . TYR A 1 107 ? 1.772 8.232 -11.788 1.00 91.75 107 TYR A C 1
ATOM 815 O O . TYR A 1 107 ? 1.208 9.234 -12.228 1.00 91.75 107 TYR A O 1
ATOM 823 N N . PRO A 1 108 ? 1.677 7.033 -12.399 1.00 90.69 108 PRO A N 1
ATOM 824 C CA . PRO A 1 108 ? 2.277 5.756 -11.990 1.00 90.69 108 PRO A CA 1
ATOM 825 C C . PRO A 1 108 ? 3.623 5.459 -12.682 1.00 90.69 108 PRO A C 1
ATOM 827 O O . PRO A 1 108 ? 4.159 4.366 -12.518 1.00 90.69 108 PRO A O 1
ATOM 830 N N . SER A 1 109 ? 4.163 6.375 -13.494 1.00 87.25 109 SER A N 1
ATOM 831 C CA . SER A 1 109 ? 5.310 6.100 -14.374 1.00 87.25 109 SER A CA 1
ATOM 832 C C . SER A 1 109 ? 6.633 5.857 -13.643 1.00 87.25 109 SER A C 1
ATOM 834 O O . SER A 1 109 ? 7.459 5.088 -14.128 1.00 87.25 109 SER A O 1
ATOM 836 N N . GLU A 1 110 ? 6.854 6.521 -12.508 1.00 87.81 110 GLU A N 1
ATOM 837 C CA . GLU A 1 110 ? 8.113 6.456 -11.749 1.00 87.81 110 GLU A CA 1
ATOM 838 C C . GLU A 1 110 ? 7.995 5.579 -10.500 1.00 87.81 110 GLU A C 1
ATOM 840 O O . GLU A 1 110 ? 8.963 4.928 -10.110 1.00 87.81 110 GLU A O 1
ATOM 845 N N . SER A 1 111 ? 6.813 5.531 -9.883 1.00 90.94 111 SER A N 1
ATOM 846 C CA . SER A 1 111 ? 6.587 4.792 -8.644 1.00 90.94 111 SER A CA 1
ATOM 847 C C . SER A 1 111 ? 5.142 4.303 -8.564 1.00 90.94 111 SER A C 1
ATOM 849 O O . SER A 1 111 ? 4.205 5.077 -8.774 1.00 90.94 111 SER A O 1
ATOM 851 N N . VAL A 1 112 ? 4.958 3.008 -8.293 1.00 92.44 112 VAL A N 1
ATOM 852 C CA . VAL A 1 112 ? 3.639 2.401 -8.100 1.00 92.44 112 VAL A CA 1
ATOM 853 C C . VAL A 1 112 ? 3.677 1.298 -7.043 1.00 92.44 112 VAL A C 1
ATOM 855 O O . VAL A 1 112 ? 4.455 0.346 -7.095 1.00 92.44 112 VAL A O 1
ATOM 858 N N . MET A 1 113 ? 2.754 1.372 -6.097 1.00 94.69 113 MET A N 1
ATOM 859 C CA . MET A 1 113 ? 2.589 0.344 -5.078 1.00 94.69 113 MET A CA 1
ATOM 860 C C . MET A 1 113 ? 1.189 -0.248 -5.141 1.00 94.69 113 MET A C 1
ATOM 862 O O . MET A 1 113 ? 0.208 0.466 -5.379 1.00 94.69 113 MET A O 1
ATOM 866 N N . ALA A 1 114 ? 1.092 -1.550 -4.888 1.00 94.50 114 ALA A N 1
ATOM 867 C CA . ALA A 1 114 ? -0.181 -2.225 -4.690 1.00 94.50 114 ALA A CA 1
ATOM 868 C C . ALA A 1 114 ? -0.332 -2.792 -3.274 1.00 94.50 114 ALA A C 1
ATOM 870 O O . ALA A 1 114 ? 0.607 -3.380 -2.739 1.00 94.50 114 ALA A O 1
ATOM 871 N N . PHE A 1 115 ? -1.534 -2.678 -2.719 1.00 95.81 115 PHE A N 1
ATOM 872 C CA . PHE A 1 115 ? -2.005 -3.422 -1.560 1.00 95.81 115 PHE A CA 1
ATOM 873 C C . PHE A 1 115 ? -2.872 -4.588 -2.021 1.00 95.81 115 PHE A C 1
ATOM 875 O O . PHE A 1 115 ? -3.865 -4.403 -2.729 1.00 95.81 115 PHE A O 1
ATOM 882 N N . VAL A 1 116 ? -2.504 -5.789 -1.594 1.00 93.06 116 VAL A N 1
ATOM 883 C CA . VAL A 1 116 ? -3.244 -7.015 -1.862 1.00 93.06 116 VAL A CA 1
ATOM 884 C C . VAL A 1 116 ? -3.557 -7.689 -0.538 1.00 93.06 116 VAL A C 1
ATOM 886 O O . VAL A 1 116 ? -2.654 -8.059 0.205 1.00 93.06 116 VAL A O 1
ATOM 889 N N . ASN A 1 117 ? -4.835 -7.875 -0.248 1.00 91.75 117 ASN A N 1
ATOM 890 C CA . ASN A 1 117 ? -5.269 -8.752 0.828 1.00 91.75 117 ASN A CA 1
ATOM 891 C C . ASN A 1 117 ? -5.731 -10.100 0.246 1.00 91.75 117 ASN A C 1
ATOM 893 O O . ASN A 1 117 ? -6.349 -10.156 -0.821 1.00 91.75 117 ASN A O 1
ATOM 897 N N . GLU A 1 118 ? -5.420 -11.184 0.954 1.00 80.25 118 GLU A N 1
ATOM 898 C CA . GLU A 1 118 ? -5.673 -12.553 0.485 1.00 80.25 118 GLU A CA 1
ATOM 899 C C . GLU A 1 118 ? -7.031 -13.137 0.870 1.00 80.25 118 GLU A C 1
ATOM 901 O O . GLU A 1 118 ? -7.305 -14.261 0.461 1.00 80.25 118 GLU A O 1
ATOM 906 N N . ASP A 1 119 ? -7.852 -12.395 1.620 1.00 71.38 119 ASP A N 1
ATOM 907 C CA . ASP A 1 119 ? -9.137 -12.791 2.209 1.00 71.38 119 ASP A CA 1
ATOM 908 C C . ASP A 1 119 ? -9.090 -14.203 2.818 1.00 71.38 119 ASP A C 1
ATOM 910 O O . ASP A 1 119 ? -9.203 -15.236 2.151 1.00 71.38 119 ASP A O 1
ATOM 914 N N . THR A 1 120 ? -8.957 -14.279 4.141 1.00 66.19 120 THR A N 1
ATOM 915 C CA . THR A 1 120 ? -8.937 -15.579 4.835 1.00 66.19 120 THR A CA 1
ATOM 916 C C . THR A 1 120 ? -10.316 -16.242 4.923 1.00 66.19 120 THR A C 1
ATOM 918 O O . THR A 1 120 ? -10.417 -17.376 5.401 1.00 66.19 120 THR A O 1
ATOM 921 N N . GLY A 1 121 ? -11.369 -15.600 4.407 1.00 56.75 121 GLY A N 1
ATOM 922 C CA . GLY A 1 121 ? -12.667 -16.205 4.129 1.00 56.75 121 GLY A CA 1
ATOM 923 C C . GLY A 1 121 ? -13.550 -16.447 5.351 1.00 56.75 121 GLY A C 1
ATOM 924 O O . GLY A 1 121 ? -14.493 -17.236 5.255 1.00 56.75 121 GLY A O 1
ATOM 925 N N . THR A 1 122 ? -13.267 -15.829 6.506 1.00 54.12 122 THR A N 1
ATOM 926 C CA . THR A 1 122 ? -13.957 -16.177 7.767 1.00 54.12 122 THR A CA 1
ATOM 927 C C . THR A 1 122 ? -14.673 -15.051 8.507 1.00 54.12 122 THR A C 1
ATOM 929 O O . THR A 1 122 ? -15.374 -15.353 9.473 1.00 54.12 122 THR A O 1
ATOM 932 N N . SER A 1 123 ? -14.574 -13.788 8.090 1.00 54.41 123 SER A N 1
ATOM 933 C CA . SER A 1 123 ? -15.196 -12.672 8.820 1.00 54.41 123 SER A CA 1
ATOM 934 C C . SER A 1 123 ? -16.111 -11.817 7.949 1.00 54.41 123 SER A C 1
ATOM 936 O O . SER A 1 123 ? -15.915 -11.672 6.750 1.00 54.41 123 SER A O 1
ATOM 938 N N . THR A 1 124 ? -17.123 -11.226 8.585 1.00 56.47 124 THR A N 1
ATOM 939 C CA . THR A 1 124 ? -17.858 -10.056 8.074 1.00 56.47 124 THR A CA 1
ATOM 940 C C . THR A 1 124 ? -17.059 -8.759 8.236 1.00 56.47 124 THR A C 1
ATOM 942 O O . THR A 1 124 ? -17.598 -7.688 7.985 1.00 56.47 124 THR A O 1
ATOM 945 N N . ASP A 1 125 ? -15.828 -8.856 8.741 1.00 67.12 125 ASP A N 1
ATOM 946 C CA . ASP A 1 125 ? -14.919 -7.731 8.913 1.00 67.12 125 ASP A CA 1
ATOM 947 C C . ASP A 1 125 ? -14.255 -7.393 7.584 1.00 67.12 125 ASP A C 1
ATOM 949 O O . ASP A 1 125 ? -13.947 -8.281 6.791 1.00 67.12 125 ASP A O 1
ATOM 953 N N . ASP A 1 126 ? -14.020 -6.101 7.383 1.00 71.00 126 ASP A N 1
ATOM 954 C CA . ASP A 1 126 ? -13.372 -5.580 6.188 1.00 71.00 126 ASP A CA 1
ATOM 955 C C . ASP A 1 126 ? -11.961 -6.140 6.035 1.00 71.00 126 ASP A C 1
ATOM 957 O O . ASP A 1 126 ? -11.115 -5.976 6.919 1.00 71.00 126 ASP A O 1
ATOM 961 N N . ASP A 1 127 ? -11.694 -6.718 4.873 1.00 88.75 127 ASP A N 1
ATOM 962 C CA . ASP A 1 127 ? -10.362 -7.146 4.470 1.00 88.75 127 ASP A CA 1
ATOM 963 C C . ASP A 1 127 ? -9.439 -5.953 4.232 1.00 88.75 127 ASP A C 1
ATOM 965 O O . ASP A 1 127 ? -8.266 -5.962 4.616 1.00 88.75 127 ASP A O 1
ATOM 969 N N . ILE A 1 128 ? -9.990 -4.899 3.627 1.00 94.38 128 ILE A N 1
ATOM 970 C CA . ILE A 1 128 ? -9.336 -3.605 3.467 1.00 94.38 128 ILE A CA 1
ATOM 971 C C . ILE A 1 128 ? -10.283 -2.514 3.957 1.00 94.38 128 ILE A C 1
ATOM 973 O O . ILE A 1 128 ? -11.400 -2.365 3.467 1.00 94.38 128 ILE A O 1
ATOM 977 N N . HIS A 1 129 ? -9.820 -1.719 4.914 1.00 95.38 129 HIS A N 1
ATOM 978 C CA . HIS A 1 129 ? -10.586 -0.636 5.519 1.00 95.38 129 HIS A CA 1
ATOM 979 C C . HIS A 1 129 ? -9.866 0.692 5.332 1.00 95.38 129 HIS A C 1
ATOM 981 O O . HIS A 1 129 ? -8.726 0.851 5.766 1.00 95.38 129 HIS A O 1
ATOM 987 N N . ILE A 1 130 ? -10.529 1.637 4.676 1.00 95.25 130 ILE A N 1
ATOM 988 C CA . ILE A 1 130 ? -10.023 2.982 4.419 1.00 95.25 130 ILE A CA 1
ATOM 989 C C . ILE A 1 130 ? -10.806 3.956 5.303 1.00 95.25 130 ILE A C 1
ATOM 991 O O . ILE A 1 130 ? -11.957 4.285 5.018 1.00 95.25 130 ILE A O 1
ATOM 995 N N . ASP A 1 131 ? -10.163 4.406 6.378 1.00 94.12 131 ASP A N 1
ATOM 996 C CA . ASP A 1 131 ? -10.698 5.345 7.373 1.00 94.12 131 ASP A CA 1
ATOM 997 C C . ASP A 1 131 ? -9.697 6.489 7.578 1.00 94.12 131 ASP A C 1
ATOM 999 O O . ASP A 1 131 ? -9.060 6.634 8.624 1.00 94.12 131 ASP A O 1
ATOM 1003 N N . VAL A 1 132 ? -9.509 7.277 6.520 1.00 91.94 132 VAL A N 1
ATOM 1004 C CA . VAL A 1 132 ? -8.545 8.383 6.493 1.00 91.94 132 VAL A CA 1
ATOM 1005 C C . VAL A 1 132 ? -8.863 9.462 7.532 1.00 91.94 132 VAL A C 1
ATOM 1007 O O . VAL A 1 132 ? -10.020 9.754 7.827 1.00 91.94 132 VAL A O 1
ATOM 1010 N N . THR A 1 133 ? -7.854 10.077 8.143 1.00 84.25 133 THR A N 1
ATOM 1011 C CA . THR A 1 133 ? -8.082 11.091 9.189 1.00 84.25 133 THR A CA 1
ATOM 1012 C C . THR A 1 133 ? -8.578 12.428 8.632 1.00 84.25 133 THR A C 1
ATOM 1014 O O . THR A 1 133 ? -9.339 13.113 9.321 1.00 84.25 133 THR A O 1
ATOM 1017 N N . SER A 1 134 ? -8.208 12.777 7.396 1.00 83.19 134 SER A N 1
ATOM 1018 C CA . SER A 1 134 ? -8.567 14.035 6.737 1.00 83.19 134 SER A CA 1
ATOM 1019 C C . SER A 1 134 ? -9.538 13.829 5.572 1.00 83.19 134 SER A C 1
ATOM 1021 O O . SER A 1 134 ? -9.442 12.870 4.810 1.00 83.19 134 SER A O 1
ATOM 1023 N N . GLN A 1 135 ? -10.467 14.774 5.401 1.00 71.81 135 GLN A N 1
ATOM 1024 C CA . GLN A 1 135 ? -11.255 14.859 4.171 1.00 71.81 135 GLN A CA 1
ATOM 1025 C C . GLN A 1 135 ? -10.332 15.263 3.016 1.00 71.81 135 GLN A C 1
ATOM 1027 O O . GLN A 1 135 ? -9.523 16.183 3.166 1.00 71.81 135 GLN A O 1
ATOM 1032 N N . ASN A 1 136 ? -10.494 14.617 1.860 1.00 79.06 136 ASN A N 1
ATOM 1033 C CA . ASN A 1 136 ? -9.662 14.791 0.657 1.00 79.06 136 ASN A CA 1
ATOM 1034 C C . ASN A 1 136 ? -8.263 14.164 0.718 1.00 79.06 136 ASN A C 1
ATOM 1036 O O . ASN A 1 136 ? -7.435 14.492 -0.132 1.00 79.06 136 ASN A O 1
ATOM 1040 N N . SER A 1 137 ? -8.004 13.252 1.662 1.00 93.69 137 SER A N 1
ATOM 1041 C CA . SER A 1 137 ? -6.788 12.438 1.613 1.00 93.69 137 SER A CA 1
ATOM 1042 C C . SER A 1 137 ? -6.661 11.737 0.260 1.00 93.69 137 SER A C 1
ATOM 1044 O O . SER A 1 137 ? -7.660 11.302 -0.323 1.00 93.69 137 SER A O 1
ATOM 1046 N N . VAL A 1 138 ? -5.435 11.621 -0.239 1.00 96.19 138 VAL A N 1
ATOM 1047 C CA . VAL A 1 138 ? -5.139 10.955 -1.508 1.00 96.19 138 VAL A CA 1
ATOM 1048 C C . VAL A 1 138 ? -4.424 9.628 -1.255 1.00 96.19 138 VAL A C 1
ATOM 1050 O O . VAL A 1 138 ? -3.462 9.547 -0.494 1.00 96.19 138 VAL A O 1
ATOM 1053 N N . ILE A 1 139 ? -4.890 8.580 -1.928 1.00 97.38 139 ILE A N 1
ATOM 1054 C CA . ILE A 1 139 ? -4.263 7.259 -1.967 1.00 97.38 139 ILE A CA 1
ATOM 1055 C C . ILE A 1 139 ? -3.866 6.975 -3.416 1.00 97.38 139 ILE A C 1
ATOM 1057 O O . ILE A 1 139 ? -4.714 6.709 -4.268 1.00 97.38 139 ILE A O 1
ATOM 1061 N N . GLN A 1 140 ? -2.569 7.029 -3.699 1.00 97.19 140 GLN A N 1
ATOM 1062 C CA . GLN A 1 140 ? -1.963 6.662 -4.976 1.00 97.19 140 GLN A CA 1
ATOM 1063 C C . GLN A 1 140 ? -1.518 5.203 -4.926 1.00 97.19 140 GLN A C 1
ATOM 1065 O O . GLN A 1 140 ? -0.364 4.906 -4.624 1.00 97.19 140 GLN A O 1
ATOM 1070 N N . SER A 1 141 ? -2.432 4.263 -5.154 1.00 95.88 141 SER A N 1
ATOM 1071 C CA . SER A 1 141 ? -2.124 2.835 -5.048 1.00 95.88 141 SER A CA 1
ATOM 1072 C C . SER A 1 141 ? -3.146 1.966 -5.776 1.00 95.88 141 SER A C 1
ATOM 1074 O O . SER A 1 141 ? -4.296 2.348 -5.991 1.00 95.88 141 SER A O 1
ATOM 1076 N N . PHE A 1 142 ? -2.714 0.765 -6.148 1.00 94.69 142 PHE A N 1
ATOM 1077 C CA . PHE A 1 142 ? -3.598 -0.311 -6.576 1.00 94.69 142 PHE A CA 1
ATOM 1078 C C . PHE A 1 142 ? -4.062 -1.104 -5.357 1.00 94.69 142 PHE A C 1
ATOM 1080 O O . PHE A 1 142 ? -3.257 -1.495 -4.524 1.00 94.69 142 PHE A O 1
ATOM 1087 N N . ILE A 1 143 ? -5.355 -1.366 -5.249 1.00 94.50 143 ILE A N 1
ATOM 1088 C CA . ILE A 1 143 ? -5.968 -2.036 -4.105 1.00 94.50 143 ILE A CA 1
ATOM 1089 C C . ILE A 1 143 ? -6.709 -3.259 -4.624 1.00 94.50 143 ILE A C 1
ATOM 1091 O O . ILE A 1 143 ? -7.564 -3.144 -5.504 1.00 94.50 143 ILE A O 1
ATOM 1095 N N . TYR A 1 144 ? -6.392 -4.428 -4.076 1.00 92.75 144 TYR A N 1
ATOM 1096 C CA . TYR A 1 144 ? -7.083 -5.669 -4.391 1.00 92.75 144 TYR A CA 1
ATOM 1097 C C . TYR A 1 144 ? -7.399 -6.484 -3.138 1.00 92.75 144 TYR A C 1
ATOM 1099 O O . TYR A 1 144 ? -6.550 -6.681 -2.272 1.00 92.75 144 TYR A O 1
ATOM 1107 N N . THR A 1 145 ? -8.606 -7.033 -3.090 1.00 89.75 145 THR A N 1
ATOM 1108 C CA . THR A 1 145 ? -8.972 -8.135 -2.194 1.00 89.75 145 THR A CA 1
ATOM 1109 C C . THR A 1 145 ? -10.037 -8.997 -2.866 1.00 89.75 145 THR A C 1
ATOM 1111 O O . THR A 1 145 ? -10.845 -8.506 -3.655 1.00 89.75 145 THR A O 1
ATOM 1114 N N . SER A 1 146 ? -10.077 -10.295 -2.569 1.00 85.75 146 SER A N 1
ATOM 1115 C CA . SER A 1 146 ? -11.212 -11.143 -2.960 1.00 85.75 146 SER A CA 1
ATOM 1116 C C . SER A 1 146 ? -12.425 -11.023 -2.029 1.00 85.75 146 SER A C 1
ATOM 1118 O O . SER A 1 146 ? -13.450 -11.653 -2.311 1.00 85.75 146 SER A O 1
ATOM 1120 N N . GLY A 1 147 ? -12.337 -10.211 -0.974 1.00 87.88 147 GLY A N 1
ATOM 1121 C CA . GLY A 1 147 ? -13.399 -10.003 0.001 1.00 87.88 147 GLY A CA 1
ATOM 1122 C C . GLY A 1 147 ? -13.958 -8.579 -0.011 1.00 87.88 147 GLY A C 1
ATOM 1123 O O . GLY A 1 147 ? -14.533 -8.165 -1.025 1.00 87.88 147 GLY A O 1
ATOM 1124 N N . TRP A 1 148 ? -13.887 -7.867 1.115 1.00 89.62 148 TRP A N 1
ATOM 1125 C CA . TRP A 1 148 ? -14.549 -6.571 1.319 1.00 89.62 148 TRP A CA 1
ATOM 1126 C C . TRP A 1 148 ? -13.568 -5.400 1.377 1.00 89.62 148 TRP A C 1
ATOM 1128 O O . TRP A 1 148 ? -12.599 -5.411 2.134 1.00 89.62 148 TRP A O 1
ATOM 1138 N N . VAL A 1 149 ? -13.886 -4.339 0.635 1.00 92.12 149 VAL A N 1
ATOM 1139 C CA . VAL A 1 149 ? -13.298 -3.010 0.838 1.00 92.12 149 VAL A CA 1
ATOM 1140 C C . VAL A 1 149 ? -14.364 -2.115 1.456 1.00 92.12 149 VAL A C 1
ATOM 1142 O O . VAL A 1 149 ? -15.424 -1.943 0.850 1.00 92.12 149 VAL A O 1
ATOM 1145 N N . THR A 1 150 ? -14.075 -1.519 2.612 1.00 93.62 150 THR A N 1
ATOM 1146 C CA . THR A 1 150 ? -14.919 -0.485 3.230 1.00 93.62 150 THR A CA 1
ATOM 1147 C C . THR A 1 150 ? -14.218 0.865 3.194 1.00 93.62 150 THR A C 1
ATOM 1149 O O . THR A 1 150 ? -13.050 0.972 3.571 1.00 93.62 150 THR A O 1
ATOM 1152 N N . ILE A 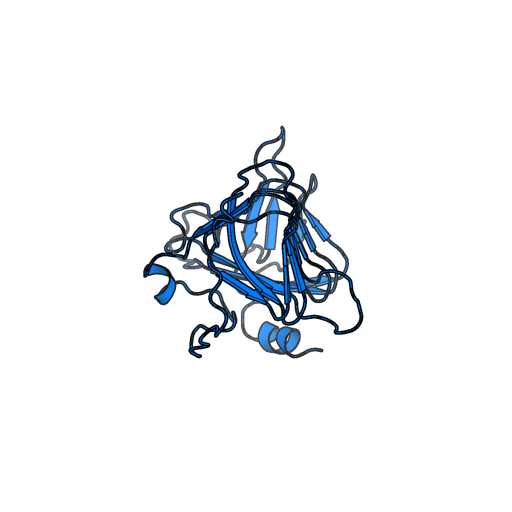1 151 ? -14.935 1.894 2.740 1.00 93.44 151 ILE A N 1
ATOM 1153 C CA . ILE A 1 151 ? -14.467 3.282 2.682 1.00 93.44 151 ILE A CA 1
ATOM 1154 C C . ILE A 1 151 ? -15.389 4.137 3.549 1.00 93.44 151 ILE A C 1
ATOM 1156 O O . ILE A 1 151 ? -16.570 4.310 3.232 1.00 93.44 151 ILE A O 1
ATOM 1160 N N . ASP A 1 152 ? -14.840 4.661 4.644 1.00 91.31 152 ASP A N 1
ATOM 1161 C CA . ASP A 1 152 ? -15.619 5.363 5.668 1.00 91.31 152 ASP A CA 1
ATOM 1162 C C . ASP A 1 152 ? -15.776 6.860 5.418 1.00 91.31 152 ASP A C 1
ATOM 1164 O O . ASP A 1 152 ? -16.730 7.467 5.901 1.00 91.31 152 ASP A O 1
ATOM 1168 N N . LYS A 1 153 ? -14.841 7.458 4.679 1.00 88.88 153 LYS A N 1
ATOM 1169 C CA . LYS A 1 153 ? -14.734 8.907 4.486 1.00 88.88 153 LYS A CA 1
ATOM 1170 C C . LYS A 1 153 ? -14.377 9.252 3.051 1.00 88.88 153 LYS A C 1
ATOM 1172 O O . LYS A 1 153 ? -13.774 8.445 2.342 1.00 88.88 153 LYS A O 1
ATOM 1177 N N . GLN A 1 154 ? -14.702 10.475 2.647 1.00 89.56 154 GLN A N 1
ATOM 1178 C CA . GLN A 1 154 ? -14.353 11.022 1.346 1.00 89.56 154 GLN A CA 1
ATOM 1179 C C . GLN A 1 154 ? -12.830 11.067 1.168 1.00 89.56 154 GLN A C 1
ATOM 1181 O O . GLN A 1 154 ? -12.116 11.850 1.803 1.00 89.56 154 GLN A O 1
ATOM 1186 N N . VAL A 1 155 ? -12.357 10.220 0.259 1.00 93.38 155 VAL A N 1
ATOM 1187 C CA . VAL A 1 155 ? -10.953 10.011 -0.097 1.00 93.38 155 VAL A CA 1
ATOM 1188 C C . VAL A 1 155 ? -10.831 10.019 -1.616 1.00 93.38 155 VAL A C 1
ATOM 1190 O O . VAL A 1 155 ? -11.745 9.580 -2.319 1.00 93.38 155 VAL A O 1
ATOM 1193 N N . LYS A 1 156 ? -9.700 10.490 -2.133 1.00 95.12 156 LYS A N 1
ATOM 1194 C CA . LYS A 1 156 ? -9.351 10.335 -3.540 1.00 95.12 156 LYS A CA 1
ATOM 1195 C C . LYS A 1 156 ? -8.461 9.111 -3.710 1.00 95.12 156 LYS A C 1
ATOM 1197 O O . LYS A 1 156 ? -7.390 9.045 -3.116 1.00 95.12 156 LYS A O 1
ATOM 1202 N N . ILE A 1 157 ? -8.864 8.164 -4.546 1.00 94.62 157 ILE A N 1
ATOM 1203 C CA . ILE A 1 157 ? -8.039 7.006 -4.902 1.00 94.62 157 ILE A CA 1
ATOM 1204 C C . ILE A 1 157 ? -7.585 7.183 -6.347 1.00 94.62 157 ILE A C 1
ATOM 1206 O O . ILE A 1 157 ? -8.394 7.083 -7.267 1.00 94.62 157 ILE A O 1
ATOM 1210 N N . HIS A 1 158 ? -6.293 7.444 -6.539 1.00 94.81 158 HIS A N 1
ATOM 1211 C CA . HIS A 1 158 ? -5.658 7.459 -7.853 1.00 94.81 158 HIS A CA 1
ATOM 1212 C C . HIS A 1 158 ? -4.987 6.100 -8.077 1.00 94.81 158 HIS A C 1
ATOM 1214 O O . HIS A 1 158 ? -3.970 5.786 -7.462 1.00 94.81 158 HIS A O 1
ATOM 1220 N N . GLY A 1 159 ? -5.601 5.261 -8.908 1.00 91.19 159 GLY A N 1
ATOM 1221 C CA . GLY A 1 159 ? -5.197 3.872 -9.084 1.00 91.19 159 GLY A CA 1
ATOM 1222 C C . GLY A 1 159 ? -6.373 2.980 -9.463 1.00 91.19 159 GLY A C 1
ATOM 1223 O O . GLY A 1 159 ? -7.188 3.302 -10.328 1.00 91.19 159 GLY A O 1
ATOM 1224 N N . SER A 1 160 ? -6.465 1.808 -8.848 1.00 89.19 160 SER A N 1
ATOM 1225 C CA . SER A 1 160 ? -7.562 0.871 -9.101 1.00 89.19 160 SER A CA 1
ATOM 1226 C C . SER A 1 160 ? -7.982 0.191 -7.814 1.00 89.19 160 SER A C 1
ATOM 1228 O O . SER A 1 160 ? -7.129 -0.204 -7.029 1.00 89.19 160 SER A O 1
ATOM 1230 N N . VAL A 1 161 ? -9.288 0.013 -7.628 1.00 91.25 161 VAL A N 1
ATOM 1231 C CA . VAL A 1 161 ? -9.854 -0.781 -6.534 1.00 91.25 161 VAL A CA 1
ATOM 1232 C C . VAL A 1 161 ? -10.552 -1.987 -7.146 1.00 91.25 161 VAL A C 1
ATOM 1234 O O . VAL A 1 161 ? -11.531 -1.847 -7.877 1.00 91.25 161 VAL A O 1
ATOM 1237 N N . MET A 1 162 ? -10.034 -3.175 -6.864 1.00 89.44 162 MET A N 1
ATOM 1238 C CA . MET A 1 162 ? -10.582 -4.448 -7.314 1.00 89.44 162 MET A CA 1
ATOM 1239 C C . MET A 1 162 ? -11.024 -5.250 -6.096 1.00 89.44 162 MET A C 1
ATOM 1241 O O . MET A 1 162 ? -10.211 -5.676 -5.285 1.00 89.44 162 MET A O 1
ATOM 1245 N N . THR A 1 163 ? -12.329 -5.435 -5.949 1.00 88.25 163 THR A N 1
ATOM 1246 C CA . THR A 1 163 ? -12.897 -6.120 -4.790 1.00 88.25 163 THR A CA 1
ATOM 1247 C C . THR A 1 163 ? -14.125 -6.925 -5.174 1.00 88.25 163 THR A C 1
ATOM 1249 O O . THR A 1 163 ? -14.802 -6.605 -6.156 1.00 88.25 163 THR A O 1
ATOM 1252 N N . LYS A 1 164 ? -14.436 -7.964 -4.398 1.00 85.94 164 LYS A N 1
ATOM 1253 C CA . LYS A 1 164 ? -15.697 -8.701 -4.531 1.00 85.94 164 LYS A CA 1
ATOM 1254 C C . LYS A 1 164 ? -16.866 -7.880 -3.998 1.00 85.94 164 LYS A C 1
ATOM 1256 O O . LYS A 1 164 ? -17.929 -7.874 -4.617 1.00 85.94 164 LYS A O 1
ATOM 1261 N N . MET A 1 165 ? -16.672 -7.208 -2.866 1.00 87.00 165 MET A N 1
ATOM 1262 C CA . MET A 1 165 ? -17.671 -6.358 -2.227 1.00 87.00 165 MET A CA 1
ATOM 1263 C C . MET A 1 165 ? -17.058 -4.997 -1.902 1.00 87.00 165 MET A C 1
ATOM 1265 O O . MET A 1 165 ? -15.989 -4.908 -1.301 1.00 87.00 165 MET A O 1
ATOM 1269 N N . LEU A 1 166 ? -17.748 -3.933 -2.304 1.00 89.88 166 LEU A N 1
ATOM 1270 C CA . LEU A 1 166 ? -17.392 -2.558 -1.970 1.00 89.88 166 LEU A CA 1
ATOM 1271 C C . LEU A 1 166 ? -18.497 -1.974 -1.089 1.00 89.88 166 LEU A C 1
ATOM 1273 O O . LEU A 1 166 ? -19.657 -1.936 -1.504 1.00 89.88 166 LEU A O 1
ATOM 1277 N N . ASN A 1 167 ? -18.133 -1.530 0.106 1.00 91.06 167 ASN A N 1
ATOM 1278 C CA . ASN A 1 167 ? -19.011 -0.857 1.051 1.00 91.06 167 ASN A CA 1
ATOM 1279 C C . ASN A 1 167 ? -18.565 0.603 1.205 1.00 91.06 167 ASN A C 1
ATOM 1281 O O . ASN A 1 167 ? -17.400 0.878 1.482 1.00 91.06 167 ASN A O 1
ATOM 1285 N N . LEU A 1 168 ? -19.484 1.541 0.987 1.00 91.88 168 LEU A N 1
ATOM 1286 C CA . LEU A 1 168 ? -19.192 2.974 0.953 1.00 91.88 168 LEU A CA 1
ATOM 1287 C C . LEU A 1 168 ? -20.084 3.685 1.966 1.00 91.88 168 LEU A C 1
ATOM 1289 O O . LEU A 1 168 ? -21.299 3.753 1.766 1.00 91.88 168 LEU A O 1
ATOM 1293 N N . ASN A 1 169 ? -19.487 4.232 3.022 1.00 90.38 169 ASN A N 1
ATOM 1294 C CA . ASN A 1 169 ? -20.185 5.155 3.921 1.00 90.38 169 ASN A CA 1
ATOM 1295 C C . ASN A 1 169 ? -20.115 6.595 3.389 1.00 90.38 169 ASN A C 1
ATOM 1297 O O . ASN A 1 169 ? -21.062 7.360 3.561 1.00 90.38 169 ASN A O 1
ATOM 1301 N N . GLU A 1 170 ? -19.048 6.925 2.657 1.00 88.00 170 GLU A N 1
ATOM 1302 C CA . GLU A 1 170 ? -18.929 8.127 1.829 1.00 88.00 170 GLU A CA 1
ATOM 1303 C C . GLU A 1 170 ? -18.405 7.753 0.431 1.00 88.00 170 GLU A C 1
ATOM 1305 O O . GLU A 1 170 ? -17.725 6.740 0.253 1.00 88.00 170 GLU A O 1
ATOM 1310 N N . VAL A 1 171 ? -18.757 8.545 -0.587 1.00 87.06 171 VAL A N 1
ATOM 1311 C CA . VAL A 1 171 ? -18.370 8.275 -1.982 1.00 87.06 171 VAL A CA 1
ATOM 1312 C C . VAL A 1 171 ? -16.937 8.774 -2.218 1.00 87.06 171 VAL A C 1
ATOM 1314 O O . VAL A 1 171 ? -16.688 9.964 -2.020 1.00 87.06 171 VAL A O 1
ATOM 1317 N N . PRO A 1 172 ? -15.991 7.909 -2.634 1.00 89.62 172 PRO A N 1
ATOM 1318 C CA . PRO A 1 172 ? -14.636 8.328 -2.967 1.00 89.62 172 PRO A CA 1
ATOM 1319 C C . PRO A 1 172 ? -14.563 8.950 -4.366 1.00 89.62 172 PRO A C 1
ATOM 1321 O O . PRO A 1 172 ? -15.312 8.572 -5.271 1.00 89.62 172 PRO A O 1
ATOM 1324 N N . ASP A 1 173 ? -13.574 9.815 -4.571 1.00 91.06 173 ASP A N 1
ATOM 1325 C CA . ASP A 1 173 ? -13.176 10.262 -5.903 1.00 91.06 173 ASP A CA 1
ATOM 1326 C C . ASP A 1 173 ? -12.201 9.241 -6.500 1.00 91.06 173 ASP A C 1
ATOM 1328 O O . ASP A 1 173 ? -11.077 9.082 -6.024 1.00 91.06 173 ASP A O 1
ATOM 1332 N N . LEU A 1 174 ? -12.618 8.528 -7.546 1.00 89.94 174 LEU A N 1
ATOM 1333 C CA . LEU A 1 174 ? -11.775 7.540 -8.222 1.00 89.94 174 LEU A CA 1
ATOM 1334 C C . LEU A 1 174 ? -11.126 8.156 -9.466 1.00 89.94 174 LEU A C 1
ATOM 1336 O O . LEU A 1 174 ? -11.815 8.551 -10.406 1.00 89.94 174 LEU A O 1
ATOM 1340 N N . GLU A 1 175 ? -9.797 8.199 -9.489 1.00 89.88 175 GLU A N 1
ATOM 1341 C CA . GLU A 1 175 ? -8.995 8.615 -10.639 1.00 89.88 175 GLU A CA 1
ATOM 1342 C C . GLU A 1 175 ? -8.248 7.400 -11.194 1.00 89.88 175 GLU A C 1
ATOM 1344 O O . GLU A 1 175 ? -7.477 6.745 -10.493 1.00 89.88 175 GLU A O 1
ATOM 1349 N N . ALA A 1 176 ? -8.493 7.070 -12.461 1.00 85.25 176 ALA A N 1
ATOM 1350 C CA . ALA A 1 176 ? -7.755 6.000 -13.115 1.00 85.25 176 ALA A CA 1
ATOM 1351 C C . ALA A 1 176 ? -6.304 6.443 -13.377 1.00 85.25 176 ALA A C 1
ATOM 1353 O O . ALA A 1 176 ? -6.095 7.594 -13.763 1.00 85.25 176 ALA A O 1
ATOM 1354 N N . PRO A 1 177 ? -5.318 5.542 -13.225 1.00 85.81 177 PRO A N 1
ATOM 1355 C CA . PRO A 1 177 ? -3.942 5.818 -13.606 1.00 85.81 177 PRO A CA 1
ATOM 1356 C C . PRO A 1 177 ? -3.865 6.118 -15.104 1.00 85.81 177 PRO A C 1
ATOM 1358 O O . PRO A 1 177 ? -4.626 5.556 -15.899 1.00 85.81 177 PRO A O 1
ATOM 1361 N N . ASP A 1 178 ? -2.926 6.975 -15.496 1.00 86.25 178 ASP A N 1
ATOM 1362 C CA . ASP A 1 178 ? -2.671 7.223 -16.910 1.00 86.25 178 ASP A CA 1
ATOM 1363 C C . ASP A 1 178 ? -2.060 5.996 -17.624 1.00 86.25 178 ASP A C 1
ATOM 1365 O O . ASP A 1 178 ? -1.703 4.978 -17.021 1.00 86.25 178 ASP A O 1
ATOM 1369 N N . ASP A 1 179 ? -1.943 6.091 -18.951 1.00 84.25 179 ASP A N 1
ATOM 1370 C CA . ASP A 1 179 ? -1.500 4.992 -19.814 1.00 84.25 179 ASP A CA 1
ATOM 1371 C C . ASP A 1 179 ? -0.081 4.470 -19.513 1.00 84.25 179 ASP A C 1
ATOM 1373 O O . ASP A 1 179 ? 0.233 3.341 -19.909 1.00 84.25 179 ASP A O 1
ATOM 1377 N N . SER A 1 180 ? 0.762 5.230 -18.803 1.00 85.69 180 SER A N 1
ATOM 1378 C CA . SER A 1 180 ? 2.117 4.799 -18.424 1.00 85.69 180 SER A CA 1
ATOM 1379 C C . SER A 1 180 ? 2.118 3.590 -17.483 1.00 85.69 180 SER A C 1
ATOM 1381 O O . SER A 1 180 ? 3.106 2.853 -17.413 1.00 85.69 180 SER A O 1
ATOM 1383 N N . VAL A 1 181 ? 0.985 3.294 -16.835 1.00 84.44 181 VAL A N 1
ATOM 1384 C CA . VAL A 1 181 ? 0.831 2.105 -15.985 1.00 84.44 181 VAL A CA 1
ATOM 1385 C C . VAL A 1 181 ? 1.046 0.787 -16.734 1.00 84.44 181 VAL A C 1
ATOM 1387 O O . VAL A 1 181 ? 1.363 -0.227 -16.119 1.00 84.44 181 VAL A O 1
ATOM 1390 N N . LYS A 1 182 ? 0.893 0.769 -18.064 1.00 80.50 182 LYS A N 1
ATOM 1391 C CA . LYS A 1 182 ? 1.122 -0.433 -18.886 1.00 80.50 182 LYS A CA 1
ATOM 1392 C C . LYS A 1 182 ? 2.565 -0.925 -18.780 1.00 80.50 182 LYS A C 1
ATOM 1394 O O . LYS A 1 182 ? 2.802 -2.131 -18.701 1.00 80.50 182 LYS A O 1
ATOM 1399 N N . ASP A 1 183 ? 3.507 0.008 -18.718 1.00 80.06 183 ASP A N 1
ATOM 1400 C CA . ASP A 1 183 ? 4.935 -0.288 -18.609 1.00 80.06 183 ASP A CA 1
ATOM 1401 C C . ASP A 1 183 ? 5.360 -0.457 -17.143 1.00 80.06 183 ASP A C 1
ATOM 1403 O O . ASP A 1 183 ? 6.279 -1.222 -16.827 1.00 80.06 183 ASP A O 1
ATOM 1407 N N . ASN A 1 184 ? 4.623 0.174 -16.224 1.00 82.31 184 ASN A N 1
ATOM 1408 C CA . ASN A 1 184 ? 4.888 0.127 -14.796 1.00 82.31 184 ASN A CA 1
ATOM 1409 C C . ASN A 1 184 ? 3.741 -0.485 -13.978 1.00 82.31 184 ASN A C 1
ATOM 1411 O O . ASN A 1 184 ? 3.318 0.086 -12.991 1.00 82.31 184 ASN A O 1
ATOM 1415 N N . TYR A 1 185 ? 3.214 -1.649 -14.366 1.00 85.12 185 TYR A N 1
ATOM 1416 C CA . TYR A 1 185 ? 2.145 -2.313 -13.601 1.00 85.12 185 TYR A CA 1
ATOM 1417 C C . TYR A 1 185 ? 2.705 -3.066 -12.377 1.00 85.12 185 TYR A C 1
ATOM 1419 O O . TYR A 1 185 ? 3.724 -3.752 -12.557 1.00 85.12 185 TYR A O 1
ATOM 1427 N N . PRO A 1 186 ? 2.071 -3.012 -11.181 1.00 86.50 186 PRO A N 1
ATOM 1428 C CA . PRO A 1 186 ? 2.588 -3.656 -9.967 1.00 86.50 186 PRO A CA 1
ATOM 1429 C C . PRO A 1 186 ? 2.831 -5.167 -10.107 1.00 86.50 186 PRO A C 1
ATOM 1431 O O . PRO A 1 186 ? 2.164 -5.864 -10.880 1.00 86.50 186 PRO A O 1
ATOM 1434 N N . TYR A 1 187 ? 3.812 -5.689 -9.366 1.00 78.75 187 TYR A N 1
ATOM 1435 C CA . TYR A 1 187 ? 4.191 -7.103 -9.421 1.00 78.75 187 TYR A CA 1
ATOM 1436 C C . TYR A 1 187 ? 3.080 -8.016 -8.900 1.00 78.75 187 TYR A C 1
ATOM 1438 O O . TYR A 1 187 ? 2.539 -7.795 -7.830 1.00 78.75 187 TYR A O 1
ATOM 1446 N N . LEU A 1 188 ? 2.771 -9.090 -9.635 1.00 77.81 188 LEU A N 1
ATOM 1447 C CA . LEU A 1 188 ? 1.767 -10.092 -9.238 1.00 77.81 188 LEU A CA 1
ATOM 1448 C C . LEU A 1 188 ? 0.357 -9.527 -8.971 1.00 77.81 188 LEU A C 1
ATOM 1450 O O . LEU A 1 188 ? -0.514 -10.268 -8.512 1.00 77.81 188 LEU A O 1
ATOM 1454 N N . PHE A 1 189 ? 0.103 -8.252 -9.283 1.00 80.12 189 PHE A N 1
ATOM 1455 C CA . PHE A 1 189 ? -1.220 -7.673 -9.137 1.00 80.12 189 PHE A CA 1
ATOM 1456 C C . PHE A 1 189 ? -2.163 -8.281 -10.186 1.00 80.12 189 PHE A C 1
ATOM 1458 O O . PHE A 1 189 ? -1.811 -8.341 -11.375 1.00 80.12 189 PHE A O 1
ATOM 1465 N N . PRO A 1 190 ? -3.355 -8.753 -9.783 1.00 69.69 190 PRO A N 1
ATOM 1466 C CA . PRO A 1 190 ? -4.317 -9.320 -10.716 1.00 69.69 190 PRO A CA 1
ATOM 1467 C C . PRO A 1 190 ? -4.708 -8.300 -11.793 1.00 69.69 190 PRO A C 1
ATOM 1469 O O . PRO A 1 190 ? -5.096 -7.183 -11.480 1.00 69.69 190 PRO A O 1
ATOM 1472 N N . GLY A 1 191 ? -4.630 -8.688 -13.071 1.00 64.00 191 GLY A N 1
ATOM 1473 C CA . GLY A 1 191 ? -5.121 -7.863 -14.186 1.00 64.00 191 GLY A CA 1
ATOM 1474 C C . GLY A 1 191 ? -4.075 -7.382 -15.195 1.00 64.00 191 GLY A C 1
ATOM 1475 O O . GLY A 1 191 ? -4.468 -6.867 -16.237 1.00 64.00 191 GLY A O 1
ATOM 1476 N N . LYS A 1 192 ? -2.771 -7.608 -14.964 1.00 60.69 192 LYS A N 1
ATOM 1477 C CA . LYS A 1 192 ? -1.708 -7.219 -15.919 1.00 60.69 192 LYS A CA 1
ATOM 1478 C C . LYS A 1 192 ? -1.855 -7.876 -17.301 1.00 60.69 192 LYS A C 1
ATOM 1480 O O . LYS A 1 192 ? -1.732 -7.203 -18.316 1.00 60.69 192 LYS A O 1
ATOM 1485 N N . ASP A 1 193 ? -2.153 -9.177 -17.316 1.00 45.19 193 ASP A N 1
ATOM 1486 C CA . ASP A 1 193 ? -2.250 -10.000 -18.537 1.00 45.19 193 ASP A CA 1
ATOM 1487 C C . ASP A 1 193 ? -3.650 -10.608 -18.744 1.00 45.19 193 ASP A C 1
ATOM 1489 O O . ASP A 1 193 ? -3.883 -11.393 -19.665 1.00 45.19 193 ASP A O 1
ATOM 1493 N N . LEU A 1 194 ? -4.606 -10.262 -17.879 1.00 40.22 194 LEU A N 1
ATOM 1494 C CA . LEU A 1 194 ? -5.960 -10.803 -17.891 1.00 40.22 194 LEU A CA 1
ATOM 1495 C C . LEU A 1 194 ? -6.948 -9.641 -17.860 1.00 40.22 194 LEU A C 1
ATOM 1497 O O . LEU A 1 194 ? -7.156 -9.011 -16.827 1.00 40.22 194 LEU A O 1
ATOM 1501 N N . ALA A 1 195 ? -7.549 -9.353 -19.014 1.00 34.31 195 ALA A N 1
ATOM 1502 C CA . ALA A 1 195 ? -8.632 -8.390 -19.121 1.00 34.31 195 ALA A CA 1
ATOM 1503 C C . ALA A 1 195 ? -9.833 -8.882 -18.300 1.00 34.31 195 ALA A C 1
ATOM 1505 O O . ALA A 1 195 ? -10.600 -9.734 -18.751 1.00 34.31 195 ALA A O 1
ATOM 1506 N N . PHE A 1 196 ? -10.007 -8.339 -17.099 1.00 40.59 196 PHE A N 1
ATOM 1507 C CA . PHE A 1 196 ? -11.251 -8.464 -16.356 1.00 40.59 196 PHE A CA 1
ATOM 1508 C C . PHE A 1 196 ? -12.062 -7.189 -16.564 1.00 40.59 196 PHE A C 1
ATOM 1510 O O . PHE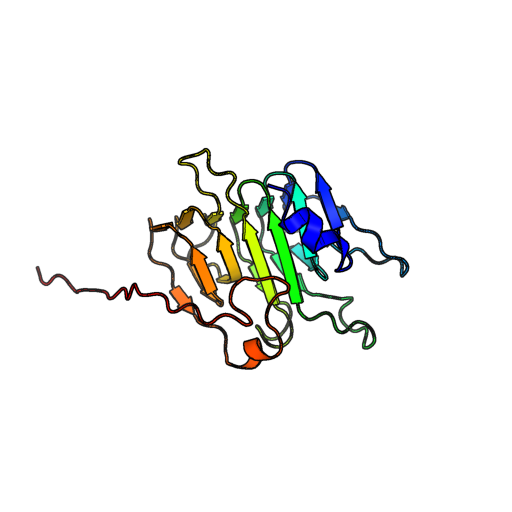 A 1 196 ? -11.721 -6.113 -16.086 1.00 40.59 196 PHE A O 1
ATOM 1517 N N . ILE A 1 197 ? -13.137 -7.332 -17.337 1.00 35.25 197 ILE A N 1
ATOM 1518 C CA . ILE A 1 197 ? -14.204 -6.344 -17.451 1.00 35.25 197 ILE A CA 1
ATOM 1519 C C . ILE A 1 197 ? -14.980 -6.366 -16.135 1.00 35.25 197 ILE A C 1
ATOM 1521 O O . ILE A 1 197 ? -15.623 -7.365 -15.809 1.00 35.25 197 ILE A O 1
ATOM 1525 N N . THR A 1 198 ? -14.975 -5.263 -15.397 1.00 37.28 198 THR A N 1
ATOM 1526 C CA . THR A 1 198 ? -15.959 -5.024 -14.341 1.00 37.28 198 THR A CA 1
ATOM 1527 C C . THR A 1 198 ? -17.315 -4.722 -14.990 1.00 37.28 198 THR A C 1
ATOM 1529 O O . THR A 1 198 ? -17.459 -3.783 -15.769 1.00 37.28 198 THR A O 1
ATOM 1532 N N . THR A 1 199 ? -18.327 -5.544 -14.698 1.00 39.28 199 THR A N 1
ATOM 1533 C CA . THR A 1 199 ? -19.699 -5.444 -15.243 1.00 39.28 199 THR A CA 1
ATOM 1534 C C . THR A 1 199 ? -20.620 -4.517 -14.445 1.00 39.28 199 THR A C 1
ATOM 1536 O O . THR A 1 199 ? -21.813 -4.430 -14.736 1.00 39.28 199 THR A O 1
ATOM 1539 N N . SER A 1 200 ? -20.099 -3.835 -13.428 1.00 48.00 200 SER A N 1
ATOM 1540 C CA . SER A 1 200 ? -20.862 -2.917 -12.583 1.00 48.00 200 SER A CA 1
ATOM 1541 C C . SER A 1 200 ? -20.480 -1.478 -12.913 1.00 48.00 200 SER A C 1
ATOM 1543 O O . SER A 1 200 ? -19.457 -0.970 -12.468 1.00 48.00 200 SER A O 1
ATOM 1545 N N . ASN A 1 201 ? -21.335 -0.820 -13.696 1.00 42.47 201 ASN A N 1
ATOM 1546 C CA . ASN A 1 201 ? -21.328 0.630 -13.840 1.00 42.47 201 ASN A CA 1
ATOM 1547 C C . ASN A 1 201 ? -22.127 1.244 -12.689 1.00 42.47 201 ASN A C 1
ATOM 1549 O O . ASN A 1 201 ? -23.301 0.913 -12.507 1.00 42.47 201 ASN A O 1
ATOM 1553 N N . TRP A 1 202 ? -21.511 2.163 -11.954 1.00 51.09 202 TRP A N 1
ATOM 1554 C CA . TRP A 1 202 ? -22.220 3.061 -11.051 1.00 51.09 202 TRP A CA 1
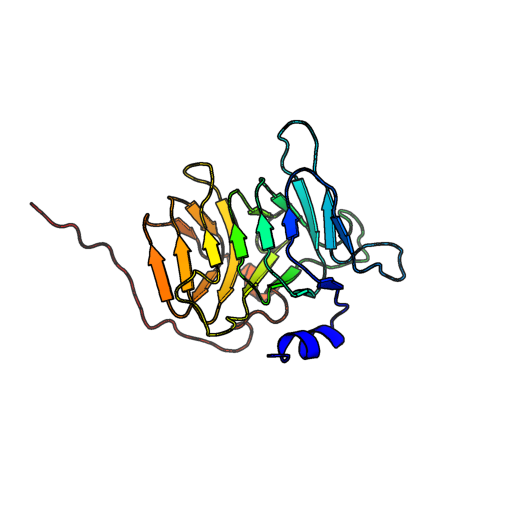ATOM 1555 C C . TRP A 1 202 ? -22.460 4.399 -11.755 1.00 51.09 202 TRP A C 1
ATOM 1557 O O . TRP A 1 202 ? -21.612 4.882 -12.504 1.00 51.09 202 TRP A O 1
ATOM 1567 N N . ARG A 1 203 ? -23.638 4.985 -11.539 1.00 45.28 203 ARG A N 1
ATOM 1568 C CA . ARG A 1 203 ? -23.934 6.371 -11.909 1.00 45.28 203 ARG A CA 1
ATOM 1569 C C . ARG A 1 203 ? -24.749 7.007 -10.799 1.00 45.28 203 ARG A C 1
ATOM 1571 O O . ARG A 1 203 ? -25.673 6.373 -10.281 1.00 45.28 203 ARG A O 1
ATOM 1578 N N . GLU A 1 204 ? -24.478 8.270 -10.512 1.00 49.28 204 GLU A N 1
ATOM 1579 C CA 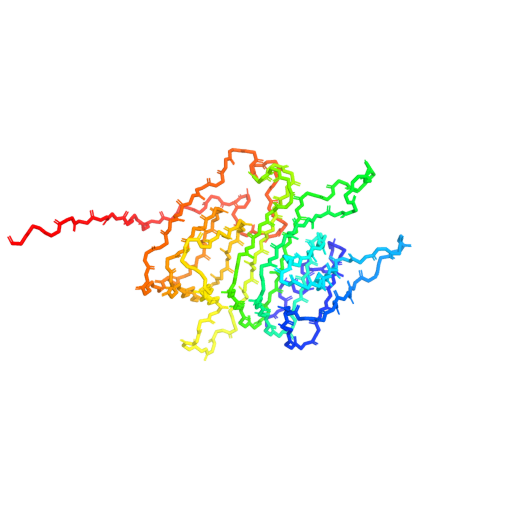. GLU A 1 204 ? -25.389 9.084 -9.720 1.00 49.28 204 GLU A CA 1
ATOM 1580 C C . GLU A 1 204 ? -26.707 9.261 -10.473 1.00 49.28 204 GLU A C 1
ATOM 1582 O O . GLU A 1 204 ? -26.739 9.554 -11.672 1.00 49.28 204 GLU A O 1
ATOM 1587 N N . VAL A 1 205 ? -27.817 9.073 -9.764 1.00 54.00 205 VAL A N 1
ATOM 1588 C CA . VAL A 1 205 ? -29.134 9.483 -10.244 1.00 54.00 205 VAL A CA 1
ATOM 1589 C C . VAL A 1 205 ? -29.589 10.618 -9.335 1.00 54.00 205 VAL A C 1
ATOM 1591 O O . VAL A 1 205 ? -29.916 10.352 -8.178 1.00 54.00 205 VAL A O 1
ATOM 1594 N N . PRO A 1 206 ? -29.613 11.873 -9.820 1.00 49.56 206 PRO A N 1
ATOM 1595 C CA . PRO A 1 206 ? -30.166 12.979 -9.058 1.00 49.56 206 PRO A CA 1
ATOM 1596 C C . PRO A 1 206 ? -31.634 12.682 -8.754 1.00 49.56 206 PRO A C 1
ATOM 1598 O O . PRO A 1 206 ? -32.456 12.568 -9.668 1.00 49.56 206 PRO A O 1
ATOM 1601 N N . VAL A 1 207 ? -31.974 12.542 -7.475 1.00 56.31 207 VAL A N 1
ATOM 1602 C CA . VAL A 1 207 ? -33.374 12.457 -7.061 1.00 56.31 207 VAL A CA 1
ATOM 1603 C C . VAL A 1 207 ? -33.899 13.887 -7.041 1.00 56.31 207 VAL A C 1
ATOM 1605 O O . VAL A 1 207 ? -33.480 14.699 -6.219 1.00 56.31 207 VAL A O 1
ATOM 1608 N N . THR A 1 208 ? -34.758 14.226 -8.001 1.00 48.75 208 THR A N 1
ATOM 1609 C CA . THR A 1 208 ? -35.488 15.499 -7.942 1.00 48.75 208 THR A CA 1
ATOM 1610 C C . THR A 1 208 ? -36.533 15.366 -6.826 1.00 48.75 208 THR A C 1
ATOM 1612 O O . THR A 1 208 ? -37.213 14.337 -6.814 1.00 48.75 208 THR A O 1
ATOM 1615 N N . PRO A 1 209 ? -36.620 16.316 -5.875 1.00 60.50 209 PRO A N 1
ATOM 1616 C CA . PRO A 1 209 ? -37.557 16.240 -4.753 1.00 60.50 209 PRO A CA 1
ATOM 1617 C C . PRO A 1 209 ? -39.027 16.239 -5.186 1.00 60.50 209 PRO A C 1
ATOM 1619 O O . PRO A 1 209 ? -39.342 16.826 -6.249 1.00 60.50 209 PRO A O 1
#